Protein 7S16 (pdb70)

Nearest PDB structures (foldseek):
  7s16-assembly1_A  TM=1.003E+00  e=3.883E-63  Schizosaccharomyces pombe
  4j87-assembly1_A  TM=9.812E-01  e=6.693E-58  Schizosaccharomyces pombe
  7s22-assembly3_C  TM=1.001E+00  e=1.706E-56  Schizosaccharomyces pombe
  7s23-assembly2_B  TM=9.937E-01  e=1.469E-56  Schizosaccharomyces pombe
  8eny-assembly2_B  TM=9.949E-01  e=3.428E-56  Schizosaccharomyces pombe

GO terms:
  GO:0030674 protein-macromolecule adaptor activity (F, EXP)
  GO:0005737 cytoplasm (C, HDA)
  GO:0005794 Golgi apparatus (C, HDA)
  GO:0005515 protein binding (F, IPI)

Structure (mmCIF, N/CA/C/O backbone):
data_7S16
#
_entry.id   7S16
#
_cell.length_a   35.868
_cell.length_b   56.712
_cell.length_c   70.548
_cell.angle_alpha   90.00
_cell.angle_beta   99.37
_cell.angle_gamma   90.00
#
_symmetry.space_group_name_H-M   'P 1 21 1'
#
loop_
_entity.id
_entity.type
_entity.pdbx_description
1 polymer 'Coatomer subunit alpha'
2 non-polymer 'SODIUM ION'
3 water water
#
loop_
_atom_site.group_PDB
_atom_site.id
_atom_site.type_symbol
_atom_site.label_atom_id
_atom_site.label_alt_id
_atom_site.label_comp_id
_atom_site.label_asym_id
_atom_site.label_entity_id
_atom_site.label_seq_id
_atom_site.pdbx_PDB_ins_code
_atom_site.Cartn_x
_atom_site.Cartn_y
_atom_site.Cartn_z
_atom_site.occupancy
_atom_site.B_iso_or_equiv
_atom_site.auth_seq_id
_atom_site.auth_comp_id
_atom_site.auth_asym_id
_atom_site.auth_atom_id
_atom_site.pdbx_PDB_model_num
ATOM 4 N N . MET A 1 2 ? -3.458 -12.148 30.177 1.00 13.42 1 MET A N 1
ATOM 5 C CA . MET A 1 2 ? -3.915 -11.890 28.828 1.00 13.97 1 MET A CA 1
ATOM 6 C C . MET A 1 2 ? -3.242 -12.899 27.916 1.00 14.02 1 MET A C 1
ATOM 7 O O . MET A 1 2 ? -2.230 -13.550 28.287 1.00 14.62 1 MET A O 1
ATOM 12 N N . GLU A 1 3 ? -3.802 -13.040 26.724 1.00 14.64 2 GLU A N 1
ATOM 13 C CA . GLU A 1 3 ? -3.262 -13.935 25.720 1.00 15.75 2 GLU A CA 1
ATOM 14 C C . GLU A 1 3 ? -3.009 -13.163 24.446 1.00 15.59 2 GLU A C 1
ATOM 15 O O . GLU A 1 3 ? -3.702 -12.189 24.131 1.00 16.67 2 GLU A O 1
ATOM 21 N N . MET A 1 4 ? -1.993 -13.609 23.724 1.00 17.08 3 MET A N 1
ATOM 22 C CA . MET A 1 4 ? -1.628 -13.044 22.438 1.00 17.81 3 MET A CA 1
ATOM 23 C C . MET A 1 4 ? -2.242 -13.900 21.339 1.00 19.51 3 MET A C 1
ATOM 24 O O . MET A 1 4 ? -2.037 -15.117 21.306 1.00 20.75 3 MET A O 1
ATOM 29 N N . LEU A 1 5 ? -2.995 -13.263 20.450 1.00 18.30 4 LEU A N 1
ATOM 30 C CA . LEU A 1 5 ? -3.526 -13.903 19.251 1.00 20.51 4 LEU A CA 1
ATOM 31 C C . LEU A 1 5 ? -2.682 -13.398 18.085 1.00 19.89 4 LEU A C 1
ATOM 32 O O . LEU A 1 5 ? -2.845 -12.262 17.630 1.00 20.26 4 LEU A O 1
ATOM 35 N N . THR A 1 6 ? -1.758 -14.239 17.621 1.00 20.60 5 THR A N 1
ATOM 36 C CA . THR A 1 6 ? -0.809 -13.842 16.587 1.00 20.97 5 THR A CA 1
ATOM 37 C C . THR A 1 6 ? -1.466 -13.912 15.217 1.00 20.54 5 THR A C 1
ATOM 38 O O . THR A 1 6 ? -1.944 -14.973 14.799 1.00 23.37 5 THR A O 1
ATOM 42 N N . LYS A 1 7 ? -1.489 -12.779 14.519 1.00 18.09 6 LYS A N 1
ATOM 43 C CA . LYS A 1 7 ? -2.123 -12.706 13.214 1.00 18.85 6 LYS A CA 1
ATOM 44 C C . LYS A 1 7 ? -1.133 -12.889 12.081 1.00 18.28 6 LYS A C 1
ATOM 45 O O . LYS A 1 7 ? -1.509 -13.384 11.014 1.00 20.38 6 LYS A O 1
ATOM 51 N N . PHE A 1 8 ? 0.121 -12.500 12.291 1.00 16.97 7 PHE A N 1
ATOM 52 C CA . PHE A 1 8 ? 1.116 -12.529 11.233 1.00 16.65 7 PHE A CA 1
ATOM 53 C C . PHE A 1 8 ? 2.498 -12.483 11.862 1.00 16.17 7 PHE A C 1
ATOM 54 O O . PHE A 1 8 ? 2.707 -11.776 12.852 1.00 16.26 7 PHE A O 1
ATOM 62 N N . GLU A 1 9 ? 3.435 -13.232 11.282 1.00 17.84 8 GLU A N 1
ATOM 63 C CA . GLU A 1 9 ? 4.841 -13.128 11.639 1.00 19.08 8 GLU A CA 1
ATOM 64 C C . GLU A 1 9 ? 5.677 -13.134 10.373 1.00 18.33 8 GLU A C 1
ATOM 65 O O . GLU A 1 9 ? 5.394 -13.887 9.437 1.00 18.85 8 GLU A O 1
ATOM 71 N N . SER A 1 10 ? 6.694 -12.279 10.349 1.00 19.26 9 SER A N 1
ATOM 72 C CA A SER A 1 10 ? 7.708 -12.280 9.307 0.60 19.83 9 SER A CA 1
ATOM 73 C CA B SER A 1 10 ? 7.709 -12.276 9.307 0.40 20.58 9 SER A CA 1
ATOM 74 C C . SER A 1 10 ? 9.016 -12.724 9.943 1.00 21.32 9 SER A C 1
ATOM 75 O O . SER A 1 10 ? 9.468 -12.120 10.921 1.00 23.81 9 SER A O 1
ATOM 80 N N . ARG A 1 11 ? 9.606 -13.785 9.406 1.00 21.46 10 ARG A N 1
ATOM 81 C CA . ARG A 1 11 ? 10.889 -14.269 9.889 1.00 21.82 10 ARG A CA 1
ATOM 82 C C . ARG A 1 11 ? 11.986 -13.650 9.037 1.00 20.64 10 ARG A C 1
ATOM 83 O O . ARG A 1 11 ? 11.936 -13.718 7.804 1.00 22.20 10 ARG A O 1
ATOM 87 N N . SER A 1 12 ? 12.963 -13.036 9.695 1.00 20.35 11 SER A N 1
ATOM 88 C CA . SER A 1 12 ? 14.001 -12.280 9.008 1.00 20.59 11 SER A CA 1
ATOM 89 C C . SER A 1 12 ? 15.170 -12.080 9.962 1.00 20.26 11 SER A C 1
ATOM 90 O O . SER A 1 12 ? 15.126 -12.485 11.129 1.00 20.96 11 SER A O 1
ATOM 93 N N . SER A 1 13 ? 16.224 -11.452 9.447 1.00 21.58 12 SER A N 1
ATOM 94 C CA . SER A 1 13 ? 17.254 -10.882 10.300 1.00 20.59 12 SER A CA 1
ATOM 95 C C . SER A 1 13 ? 16.655 -9.728 11.113 1.00 20.26 12 SER A C 1
ATOM 96 O O . SER A 1 13 ? 15.493 -9.350 10.941 1.00 20.78 12 SER A O 1
ATOM 99 N N . ARG A 1 14 ? 17.474 -9.139 11.985 1.00 20.03 13 ARG A N 1
ATOM 100 C CA . ARG A 1 14 ? 16.974 -8.229 13.016 1.00 20.06 13 ARG A CA 1
ATOM 101 C C . ARG A 1 14 ? 16.153 -7.079 12.434 1.00 19.53 13 ARG A C 1
ATOM 102 O O . ARG A 1 14 ? 16.580 -6.413 11.486 1.00 20.94 13 ARG A O 1
ATOM 110 N N . ALA A 1 15 ? 14.982 -6.836 13.032 1.00 18.55 14 ALA A N 1
ATOM 111 C CA . ALA A 1 15 ? 14.110 -5.717 12.691 1.00 18.46 14 ALA A CA 1
ATOM 112 C C . ALA A 1 15 ? 14.198 -4.644 13.772 1.00 18.66 14 ALA A C 1
ATOM 113 O O . ALA A 1 15 ? 14.299 -4.956 14.965 1.00 19.79 14 ALA A O 1
ATOM 115 N N . LYS A 1 16 ? 14.156 -3.379 13.350 1.00 18.93 15 LYS A N 1
ATOM 116 C CA . LYS A 1 16 ? 14.308 -2.248 14.259 1.00 18.80 15 LYS A CA 1
ATOM 117 C C . LYS A 1 16 ? 13.050 -1.408 14.429 1.00 19.22 15 LYS A C 1
ATOM 118 O O . LYS A 1 16 ? 12.880 -0.780 15.477 1.00 21.03 15 LYS A O 1
ATOM 124 N N . GLY A 1 17 ? 12.170 -1.373 13.433 1.00 18.04 16 GLY A N 1
ATOM 125 C CA . GLY A 1 17 ? 10.963 -0.572 13.530 1.00 18.39 16 GLY A CA 1
ATOM 126 C C . GLY A 1 17 ? 9.829 -1.187 12.738 1.00 17.45 16 GLY A C 1
ATOM 127 O O . GLY A 1 17 ? 10.039 -2.018 11.845 1.00 17.36 16 GLY A O 1
ATOM 128 N N . VAL A 1 18 ? 8.608 -0.788 13.098 1.00 16.89 17 VAL A N 1
ATOM 129 C CA . VAL A 1 18 ? 7.384 -1.212 12.420 1.00 17.68 17 VAL A CA 1
ATOM 130 C C . VAL A 1 18 ? 6.416 -0.038 12.402 1.00 17.85 17 VAL A C 1
ATOM 131 O O . VAL A 1 18 ? 6.357 0.755 13.347 1.00 19.77 17 VAL A O 1
ATOM 135 N N . ALA A 1 19 ? 5.627 0.058 11.334 1.00 16.72 18 ALA A N 1
ATOM 136 C CA . ALA A 1 19 ? 4.620 1.108 11.253 1.00 17.25 18 ALA A CA 1
ATOM 137 C C . ALA A 1 19 ? 3.351 0.553 10.632 1.00 15.85 18 ALA A C 1
ATOM 138 O O . ALA A 1 19 ? 3.402 -0.052 9.555 1.00 17.08 18 ALA A O 1
ATOM 140 N N . PHE A 1 20 ? 2.219 0.772 11.306 1.00 14.88 19 PHE A N 1
ATOM 141 C CA . PHE A 1 20 ? 0.917 0.398 10.771 1.00 15.67 19 PHE A CA 1
ATOM 142 C C . PHE A 1 20 ? 0.434 1.459 9.792 1.00 15.91 19 PHE A C 1
ATOM 143 O O . PHE A 1 20 ? 0.567 2.660 10.045 1.00 17.40 19 PHE A O 1
ATOM 151 N N . HIS A 1 21 ? -0.143 1.015 8.685 1.00 16.43 20 HIS A N 1
ATOM 152 C CA . HIS A 1 21 ? -0.927 1.926 7.868 1.00 18.31 20 HIS A CA 1
ATOM 153 C C . HIS A 1 21 ? -2.275 2.168 8.549 1.00 19.50 20 HIS A C 1
ATOM 154 O O . HIS A 1 21 ? -2.825 1.261 9.179 1.00 19.68 20 HIS A O 1
ATOM 161 N N . PRO A 1 22 ? -2.834 3.378 8.457 1.00 22.62 21 PRO A N 1
ATOM 162 C CA . PRO A 1 22 ? -4.074 3.645 9.203 1.00 24.60 21 PRO A CA 1
ATOM 163 C C . PRO A 1 22 ? -5.300 2.914 8.673 1.00 26.07 21 PRO A C 1
ATOM 164 O O . PRO A 1 22 ? -6.228 2.656 9.453 1.00 27.94 21 PRO A O 1
ATOM 168 N N . THR A 1 23 ? -5.351 2.580 7.380 1.00 25.79 22 THR A N 1
ATOM 169 C CA . THR A 1 23 ? -6.579 2.028 6.813 1.00 26.87 22 THR A CA 1
ATOM 170 C C . THR A 1 23 ? -6.378 0.725 6.041 1.00 26.43 22 THR A C 1
ATOM 171 O O . THR A 1 23 ? -7.269 -0.130 6.034 1.00 28.53 22 THR A O 1
ATOM 175 N N . GLN A 1 24 ? -5.227 0.559 5.379 1.00 23.59 23 GLN A N 1
ATOM 176 C CA . GLN A 1 24 ? -4.928 -0.697 4.707 1.00 23.28 23 GLN A CA 1
ATOM 177 C C . GLN A 1 24 ? -4.331 -1.680 5.712 1.00 20.79 23 GLN A C 1
ATOM 178 O O . GLN A 1 24 ? -3.711 -1.266 6.692 1.00 19.74 23 GLN A O 1
ATOM 184 N N . PRO A 1 25 ? -4.492 -2.994 5.490 1.00 19.68 24 PRO A N 1
ATOM 185 C CA . PRO A 1 25 ? -3.915 -3.977 6.426 1.00 19.06 24 PRO A CA 1
ATOM 186 C C . PRO A 1 25 ? -2.425 -4.194 6.180 1.00 17.38 24 PRO A C 1
ATOM 187 O O . PRO A 1 25 ? -1.968 -5.306 5.878 1.00 17.73 24 PRO A O 1
ATOM 191 N N . TRP A 1 26 ? -1.648 -3.116 6.315 1.00 17.52 25 TRP A N 1
ATOM 192 C CA . TRP A 1 26 ? -0.235 -3.118 5.971 1.00 16.43 25 TRP A CA 1
ATOM 193 C C . TRP A 1 26 ? 0.626 -2.717 7.159 1.00 15.86 25 TRP A C 1
ATOM 194 O O . TRP A 1 26 ? 0.238 -1.878 7.981 1.00 15.31 25 TRP A O 1
ATOM 205 N N . ILE A 1 27 ? 1.826 -3.287 7.203 1.00 15.77 26 ILE A N 1
ATOM 206 C CA . ILE A 1 27 ? 2.911 -2.756 8.020 1.00 15.85 26 ILE A CA 1
ATOM 207 C C . ILE A 1 27 ? 4.131 -2.522 7.146 1.00 16.01 26 ILE A C 1
ATOM 208 O O . ILE A 1 27 ? 4.409 -3.298 6.223 1.00 16.89 26 ILE A O 1
ATOM 213 N N . LEU A 1 28 ? 4.852 -1.445 7.442 1.00 15.16 27 LEU A N 1
ATOM 214 C CA . LEU A 1 28 ? 6.232 -1.285 7.019 1.00 15.52 27 LEU A CA 1
ATOM 215 C C . LEU A 1 28 ? 7.131 -1.828 8.119 1.00 15.20 27 LEU A C 1
ATOM 216 O O . LEU A 1 28 ? 6.836 -1.679 9.306 1.00 16.66 27 LEU A O 1
ATOM 221 N N . THR A 1 29 ? 8.234 -2.450 7.728 1.00 16.49 28 THR A N 1
ATOM 222 C CA . THR A 1 29 ? 9.263 -2.836 8.677 1.00 16.81 28 THR A CA 1
ATOM 223 C C . THR A 1 29 ? 10.581 -2.226 8.237 1.00 18.00 28 THR A C 1
ATOM 224 O O . THR A 1 29 ? 10.849 -2.083 7.039 1.00 21.64 28 THR A O 1
ATOM 228 N N . SER A 1 30 ? 11.404 -1.863 9.210 1.00 17.51 29 SER A N 1
ATOM 229 C CA . SER A 1 30 ? 12.737 -1.351 8.939 1.00 18.60 29 SER A CA 1
ATOM 230 C C . SER A 1 30 ? 13.738 -2.335 9.520 1.00 18.24 29 SER A C 1
ATOM 231 O O . SER A 1 30 ? 13.638 -2.710 10.695 1.00 19.02 29 SER A O 1
ATOM 234 N N . LEU A 1 31 ? 14.694 -2.753 8.700 1.00 17.43 30 LEU A N 1
ATOM 235 C CA . LEU A 1 31 ? 15.612 -3.822 9.063 1.00 17.22 30 LEU A CA 1
ATOM 236 C C . LEU A 1 31 ? 17.024 -3.304 9.312 1.00 17.80 30 LEU A C 1
ATOM 237 O O . LEU A 1 31 ? 17.466 -2.306 8.729 1.00 18.54 30 LEU A O 1
ATOM 242 N N . HIS A 1 32 ? 17.735 -4.024 10.185 1.00 18.89 31 HIS A N 1
ATOM 243 C CA . HIS A 1 32 ? 19.137 -3.731 10.442 1.00 20.92 31 HIS A CA 1
ATOM 244 C C . HIS A 1 32 ? 19.970 -3.815 9.167 1.00 20.97 31 HIS A C 1
ATOM 245 O O . HIS A 1 32 ? 20.976 -3.107 9.036 1.00 21.97 31 HIS A O 1
ATOM 252 N N . ASN A 1 33 ? 19.560 -4.648 8.207 1.00 20.73 32 ASN A N 1
ATOM 253 C CA . ASN A 1 33 ? 20.300 -4.788 6.955 1.00 22.26 32 ASN A CA 1
ATOM 254 C C . ASN A 1 33 ? 20.059 -3.643 5.975 1.00 22.67 32 ASN A C 1
ATOM 255 O O . ASN A 1 33 ? 20.621 -3.666 4.875 1.00 24.93 32 ASN A O 1
ATOM 260 N N . GLY A 1 34 ? 19.238 -2.657 6.331 1.00 21.71 33 GLY A N 1
ATOM 261 C CA . GLY A 1 34 ? 19.027 -1.492 5.500 1.00 22.65 33 GLY A CA 1
ATOM 262 C C . GLY A 1 34 ? 17.783 -1.534 4.641 1.00 22.92 33 GLY A C 1
ATOM 263 O O . GLY A 1 34 ? 17.434 -0.512 4.031 1.00 25.42 33 GLY A O 1
ATOM 264 N N . ARG A 1 35 ? 17.105 -2.670 4.571 1.00 21.04 34 ARG A N 1
ATOM 265 C CA . ARG A 1 35 ? 15.916 -2.795 3.746 1.00 20.32 34 ARG A CA 1
ATOM 266 C C . ARG A 1 35 ? 14.669 -2.392 4.520 1.00 19.06 34 ARG A C 1
ATOM 267 O O . ARG A 1 35 ? 14.609 -2.487 5.751 1.00 19.49 34 ARG A O 1
ATOM 269 N N . ILE A 1 36 ? 13.661 -1.950 3.777 1.00 17.91 35 ILE A N 1
ATOM 270 C CA . ILE A 1 36 ? 12.333 -1.669 4.311 1.00 17.86 35 ILE A CA 1
ATOM 271 C C . ILE A 1 36 ? 11.369 -2.609 3.606 1.00 18.01 35 ILE A C 1
ATOM 272 O O . ILE A 1 36 ? 11.321 -2.637 2.369 1.00 19.77 35 ILE A O 1
ATOM 277 N N . GLN A 1 37 ? 10.615 -3.383 4.382 1.00 17.90 36 GLN A N 1
ATOM 278 C CA . GLN A 1 37 ? 9.621 -4.300 3.838 1.00 17.73 36 GLN A CA 1
ATOM 279 C C . GLN A 1 37 ? 8.223 -3.715 3.993 1.00 17.92 36 GLN A C 1
ATOM 280 O O . GLN A 1 37 ? 7.925 -3.025 4.969 1.00 17.79 36 GLN A O 1
ATOM 286 N N . LEU A 1 38 ? 7.361 -4.002 3.023 1.00 17.73 37 LEU A N 1
ATOM 287 C CA . LEU A 1 38 ? 5.948 -3.652 3.105 1.00 18.59 37 LEU A CA 1
ATOM 288 C C . LEU A 1 38 ? 5.136 -4.937 3.024 1.00 18.45 37 LEU A C 1
ATOM 289 O O . LEU A 1 38 ? 5.181 -5.634 2.005 1.00 18.92 37 LEU A O 1
ATOM 294 N N . TRP A 1 39 ? 4.408 -5.253 4.097 1.00 17.92 38 TRP A N 1
ATOM 295 C CA . TRP A 1 39 ? 3.661 -6.499 4.214 1.00 16.74 38 TRP A CA 1
ATOM 296 C C . TRP A 1 39 ? 2.170 -6.218 4.317 1.00 17.34 38 TRP A C 1
ATOM 297 O O . TRP A 1 39 ? 1.752 -5.300 5.026 1.00 17.99 38 TRP A O 1
ATOM 308 N N . ASP A 1 40 ? 1.370 -7.028 3.629 1.00 16.47 39 ASP A N 1
ATOM 309 C CA . ASP A 1 40 ? -0.047 -7.173 3.948 1.00 16.86 39 ASP A CA 1
ATOM 310 C C . ASP A 1 40 ? -0.134 -8.234 5.044 1.00 17.17 39 ASP A C 1
ATOM 311 O O . ASP A 1 40 ? 0.114 -9.419 4.792 1.00 18.21 39 ASP A O 1
ATOM 316 N N . TYR A 1 41 ? -0.438 -7.810 6.275 1.00 17.49 40 TYR A N 1
ATOM 317 C CA . TYR A 1 41 ? -0.473 -8.761 7.382 1.00 18.18 40 TYR A CA 1
ATOM 318 C C . TYR A 1 41 ? -1.777 -9.547 7.458 1.00 18.93 40 TYR A C 1
ATOM 319 O O . TYR A 1 41 ? -1.847 -10.529 8.207 1.00 20.21 40 TYR A O 1
ATOM 328 N N . ARG A 1 42 ? -2.807 -9.154 6.707 1.00 17.89 41 ARG A N 1
ATOM 329 C CA . ARG A 1 42 ? -4.019 -9.960 6.680 1.00 19.12 41 ARG A CA 1
ATOM 330 C C . ARG A 1 42 ? -3.815 -11.218 5.844 1.00 19.73 41 ARG A C 1
ATOM 331 O O . ARG A 1 42 ? -4.257 -12.308 6.227 1.00 21.25 41 ARG A O 1
ATOM 339 N N . MET A 1 43 ? -3.125 -11.095 4.712 1.00 19.84 42 MET A N 1
ATOM 340 C CA . MET A 1 43 ? -2.869 -12.234 3.843 1.00 20.46 42 MET A CA 1
ATOM 341 C C . MET A 1 43 ? -1.456 -12.787 3.966 1.00 21.23 42 MET A C 1
ATOM 342 O O . MET A 1 43 ? -1.188 -13.869 3.429 1.00 23.00 42 MET A O 1
ATOM 347 N N . GLY A 1 44 ? -0.553 -12.079 4.640 1.00 20.77 43 GLY A N 1
ATOM 348 C CA . GLY A 1 44 ? 0.816 -12.552 4.776 1.00 21.69 43 GLY A CA 1
ATOM 349 C C . GLY A 1 44 ? 1.640 -12.398 3.515 1.00 22.75 43 GLY A C 1
ATOM 350 O O . GLY A 1 44 ? 2.493 -13.249 3.232 1.00 25.39 43 GLY A O 1
ATOM 351 N N . THR A 1 45 ? 1.413 -11.331 2.752 1.00 20.73 44 THR A N 1
ATOM 352 C CA . THR A 1 45 ? 2.015 -11.148 1.438 1.00 20.13 44 THR A CA 1
ATOM 353 C C . THR A 1 45 ? 3.032 -10.018 1.487 1.00 19.18 44 THR A C 1
ATOM 354 O O . THR A 1 45 ? 2.726 -8.927 1.979 1.00 19.25 44 THR A O 1
ATOM 358 N N . LEU A 1 46 ? 4.227 -10.263 0.954 1.00 19.18 45 LEU A N 1
ATOM 359 C CA . LEU A 1 46 ? 5.218 -9.199 0.803 1.00 19.83 45 LEU A CA 1
ATOM 360 C C . LEU A 1 46 ? 4.839 -8.365 -0.414 1.00 21.23 45 LEU A C 1
ATOM 361 O O . LEU A 1 46 ? 4.917 -8.841 -1.554 1.00 23.57 45 LEU A O 1
ATOM 366 N N . LEU A 1 47 ? 4.409 -7.124 -0.174 1.00 20.31 46 LEU A N 1
ATOM 367 C CA . LEU A 1 47 ? 3.943 -6.266 -1.255 1.00 21.53 46 LEU A CA 1
ATOM 368 C C . LEU A 1 47 ? 5.098 -5.585 -1.974 1.00 22.94 46 LEU A C 1
ATOM 369 O O . LEU A 1 47 ? 5.041 -5.379 -3.192 1.00 24.72 46 LEU A O 1
ATOM 374 N N . ASP A 1 48 ? 6.147 -5.223 -1.243 1.00 23.23 47 ASP A N 1
ATOM 375 C CA . ASP A 1 48 ? 7.224 -4.437 -1.822 1.00 25.97 47 ASP A CA 1
ATOM 376 C C . ASP A 1 48 ? 8.396 -4.445 -0.855 1.00 24.10 47 ASP A C 1
ATOM 377 O O . ASP A 1 48 ? 8.244 -4.741 0.335 1.00 23.52 47 ASP A O 1
ATOM 382 N N . ARG A 1 49 ? 9.566 -4.116 -1.385 1.00 25.35 48 ARG A N 1
ATOM 383 C CA . ARG A 1 49 ? 10.774 -3.940 -0.598 1.00 26.68 48 ARG A CA 1
ATOM 384 C C . ARG A 1 49 ? 11.449 -2.692 -1.136 1.00 28.30 48 ARG A C 1
ATOM 385 O O . ARG A 1 49 ? 11.570 -2.529 -2.353 1.00 30.07 48 ARG A O 1
ATOM 388 N N . PHE A 1 50 ? 11.862 -1.803 -0.243 1.00 27.77 49 PHE A N 1
ATOM 389 C CA . PHE A 1 50 ? 12.438 -0.526 -0.636 1.00 29.09 49 PHE A CA 1
ATOM 390 C C . PHE A 1 50 ? 13.889 -0.493 -0.184 1.00 30.19 49 PHE A C 1
ATOM 391 O O . PHE A 1 50 ? 14.181 -0.722 0.996 1.00 30.40 49 PHE A O 1
ATOM 399 N N . ASP A 1 51 ? 14.791 -0.244 -1.127 1.00 31.72 50 ASP A N 1
ATOM 400 C CA . ASP A 1 51 ? 16.223 -0.149 -0.866 1.00 33.65 50 ASP A CA 1
ATOM 401 C C . ASP A 1 51 ? 16.624 1.298 -1.140 1.00 35.17 50 ASP A C 1
ATOM 402 O O . ASP A 1 51 ? 16.921 1.674 -2.275 1.00 37.15 50 ASP A O 1
ATOM 404 N N . GLY A 1 52 ? 16.617 2.114 -0.093 1.00 34.75 51 GLY A N 1
ATOM 405 C CA . GLY A 1 52 ? 17.006 3.501 -0.239 1.00 34.45 51 GLY A CA 1
ATOM 406 C C . GLY A 1 52 ? 17.985 3.955 0.820 1.00 33.65 51 GLY A C 1
ATOM 407 O O . GLY A 1 52 ? 18.223 5.156 0.977 1.00 33.97 51 GLY A O 1
ATOM 408 N N . HIS A 1 53 ? 18.569 3.005 1.548 1.00 32.51 52 HIS A N 1
ATOM 409 C CA . HIS A 1 53 ? 19.444 3.320 2.665 1.00 32.20 52 HIS A CA 1
ATOM 410 C C . HIS A 1 53 ? 20.711 2.484 2.600 1.00 34.40 52 HIS A C 1
ATOM 411 O O . HIS A 1 53 ? 20.704 1.341 2.133 1.00 35.47 52 HIS A O 1
ATOM 418 N N . ASP A 1 54 ? 21.801 3.075 3.080 1.00 34.71 53 ASP A N 1
ATOM 419 C CA . ASP A 1 54 ? 23.042 2.360 3.341 1.00 36.08 53 ASP A CA 1
ATOM 420 C C . ASP A 1 54 ? 23.131 2.141 4.847 1.00 36.18 53 ASP A C 1
ATOM 421 O O . ASP A 1 54 ? 23.192 3.108 5.613 1.00 36.99 53 ASP A O 1
ATOM 424 N N . GLY A 1 55 ? 23.111 0.880 5.272 1.00 34.18 54 GLY A N 1
ATOM 425 C CA . GLY A 1 55 ? 23.154 0.560 6.680 1.00 31.33 54 GLY A CA 1
ATOM 426 C C . GLY A 1 55 ? 21.777 0.517 7.316 1.00 28.44 54 GLY A C 1
ATOM 427 O O . GLY A 1 55 ? 20.756 0.728 6.655 1.00 27.96 54 GLY A O 1
ATOM 428 N N . PRO A 1 56 ? 21.733 0.253 8.625 1.00 25.86 55 PRO A N 1
ATOM 429 C CA . PRO A 1 56 ? 20.448 0.045 9.312 1.00 24.26 55 PRO A CA 1
ATOM 430 C C . PRO A 1 56 ? 19.444 1.172 9.106 1.00 22.83 55 PRO A C 1
ATOM 431 O O . PRO A 1 56 ? 19.796 2.353 9.053 1.00 22.33 55 PRO A O 1
ATOM 435 N N . VAL A 1 57 ? 18.175 0.790 9.004 1.00 21.64 56 VAL A N 1
ATOM 436 C CA . VAL A 1 57 ? 17.052 1.720 9.030 1.00 20.72 56 VAL A CA 1
ATOM 437 C C . VAL A 1 57 ? 16.308 1.492 10.334 1.00 21.01 56 VAL A C 1
ATOM 438 O O . VAL A 1 57 ? 16.033 0.345 10.701 1.00 22.42 56 VAL A O 1
ATOM 442 N N . ALA A 1 58 ? 15.977 2.580 11.025 1.00 19.07 57 ALA A N 1
ATOM 443 C CA . ALA A 1 58 ? 15.239 2.519 12.279 1.00 20.31 57 ALA A CA 1
ATOM 444 C C . ALA A 1 58 ? 13.929 3.283 12.212 1.00 20.96 57 ALA A C 1
ATOM 445 O O . ALA A 1 58 ? 12.865 2.717 12.495 1.00 23.70 57 ALA A O 1
ATOM 447 N N . GLY A 1 59 ? 13.972 4.555 11.824 1.00 20.14 58 GLY A N 1
ATOM 448 C CA . GLY A 1 59 ? 12.756 5.348 11.737 1.00 18.79 58 GLY A CA 1
ATOM 449 C C . GLY A 1 59 ? 11.924 4.945 10.533 1.00 18.82 58 GLY A C 1
ATOM 450 O O . GLY A 1 59 ? 12.446 4.794 9.421 1.00 19.38 58 GLY A O 1
ATOM 451 N N . ILE A 1 60 ? 10.622 4.752 10.755 1.00 17.88 59 ILE A N 1
ATOM 452 C CA . ILE A 1 60 ? 9.691 4.399 9.693 1.00 16.56 59 ILE A CA 1
ATOM 453 C C . ILE A 1 60 ? 8.282 4.787 10.128 1.00 15.86 59 ILE A C 1
ATOM 454 O O . ILE A 1 60 ? 7.861 4.481 11.251 1.00 16.09 59 ILE A O 1
ATOM 459 N N . ALA A 1 61 ? 7.539 5.465 9.251 1.00 15.49 60 ALA A N 1
ATOM 460 C CA . ALA A 1 61 ? 6.170 5.843 9.587 1.00 14.67 60 ALA A CA 1
ATOM 461 C C . ALA A 1 61 ? 5.407 6.208 8.323 1.00 15.03 60 ALA A C 1
ATOM 462 O O . ALA A 1 61 ? 5.956 6.843 7.417 1.00 15.55 60 ALA A O 1
ATOM 464 N N . PHE A 1 62 ? 4.135 5.826 8.283 1.00 15.06 61 PHE A N 1
ATOM 465 C CA . PHE A 1 62 ? 3.239 6.326 7.248 1.00 15.79 61 PHE A CA 1
ATOM 466 C C . PHE A 1 62 ? 2.720 7.712 7.614 1.00 15.88 61 PHE A C 1
ATOM 467 O O . PHE A 1 62 ? 2.549 8.055 8.788 1.00 16.84 61 PHE A O 1
ATOM 475 N N . HIS A 1 63 ? 2.430 8.501 6.590 1.00 16.41 62 HIS A N 1
ATOM 476 C CA . HIS A 1 63 ? 1.626 9.685 6.812 1.00 16.69 62 HIS A CA 1
ATOM 477 C C . HIS A 1 63 ? 0.195 9.259 7.152 1.00 18.29 62 HIS A C 1
ATOM 478 O O . HIS A 1 63 ? -0.291 8.243 6.650 1.00 19.39 62 HIS A O 1
ATOM 485 N N . PRO A 1 64 ? -0.504 10.008 8.016 1.00 19.21 63 PRO A N 1
ATOM 486 C CA . PRO A 1 64 ? -1.834 9.547 8.461 1.00 20.35 63 PRO A CA 1
ATOM 487 C C . PRO A 1 64 ? -2.914 9.589 7.392 1.00 21.78 63 PRO A C 1
ATOM 488 O O . PRO A 1 64 ? -3.915 8.877 7.535 1.00 22.06 63 PRO A O 1
ATOM 492 N N . THR A 1 65 ? -2.769 10.412 6.351 1.00 20.94 64 THR A N 1
ATOM 493 C CA . THR A 1 65 ? -3.799 10.520 5.317 1.00 22.58 64 THR A CA 1
ATOM 494 C C . THR A 1 65 ? -3.277 10.509 3.885 1.00 23.55 64 THR A C 1
ATOM 495 O O . THR A 1 65 ? -4.042 10.152 2.982 1.00 26.56 64 THR A O 1
ATOM 499 N N . GLN A 1 66 ? -2.040 10.878 3.634 1.00 23.18 65 GLN A N 1
ATOM 500 C CA . GLN A 1 66 ? -1.452 10.971 2.307 1.00 22.75 65 GLN A CA 1
ATOM 501 C C . GLN A 1 66 ? -0.676 9.701 1.985 1.00 21.39 65 GLN A C 1
ATOM 502 O O . GLN A 1 66 ? -0.219 9.007 2.893 1.00 20.43 65 GLN A O 1
ATOM 508 N N . PRO A 1 67 ? -0.501 9.346 0.696 1.00 21.14 66 PRO A N 1
ATOM 509 C CA . PRO A 1 67 ? 0.143 8.078 0.324 1.00 21.26 66 PRO A CA 1
ATOM 510 C C . PRO A 1 67 ? 1.670 8.089 0.432 1.00 20.65 66 PRO A C 1
ATOM 511 O O . PRO A 1 67 ? 2.381 7.724 -0.512 1.00 21.44 66 PRO A O 1
ATOM 515 N N . LEU A 1 68 ? 2.173 8.473 1.603 1.00 19.59 67 LEU A N 1
ATOM 516 C CA . LEU A 1 68 ? 3.595 8.700 1.812 1.00 19.53 67 LEU A CA 1
ATOM 517 C C . LEU A 1 68 ? 4.071 7.930 3.028 1.00 18.00 67 LEU A C 1
ATOM 518 O O . LEU A 1 68 ? 3.292 7.597 3.921 1.00 17.61 67 LEU A O 1
ATOM 523 N N . PHE A 1 69 ? 5.375 7.670 3.063 1.00 17.02 68 PHE A N 1
ATOM 524 C CA . PHE A 1 69 ? 6.033 7.220 4.281 1.00 16.54 68 PHE A CA 1
ATOM 525 C C . PHE A 1 69 ? 7.403 7.877 4.386 1.00 16.42 68 PHE A C 1
ATOM 526 O O . PHE A 1 69 ? 7.949 8.385 3.401 1.00 16.93 68 PHE A O 1
ATOM 534 N N . VAL A 1 70 ? 7.938 7.888 5.606 1.00 15.14 69 VAL A N 1
ATOM 535 C CA . VAL A 1 70 ? 9.224 8.505 5.904 1.00 15.96 69 VAL A CA 1
ATOM 536 C C . VAL A 1 70 ? 10.104 7.468 6.588 1.00 16.08 69 VAL A C 1
ATOM 537 O O . VAL A 1 70 ? 9.618 6.626 7.349 1.00 16.93 69 VAL A O 1
ATOM 541 N N . SER A 1 71 ? 11.408 7.520 6.301 1.00 16.08 70 SER A N 1
ATOM 542 C CA . SER A 1 71 ? 12.362 6.578 6.867 1.00 16.19 70 SER A CA 1
ATOM 543 C C . SER A 1 71 ? 13.673 7.275 7.206 1.00 17.09 70 SER A C 1
ATOM 544 O O . SER A 1 71 ? 14.042 8.279 6.591 1.00 17.61 70 SER A O 1
ATOM 547 N N . GLY A 1 72 ? 14.368 6.731 8.205 1.00 16.96 71 GLY A N 1
ATOM 548 C CA . GLY A 1 72 ? 15.649 7.275 8.616 1.00 17.16 71 GLY A CA 1
ATOM 549 C C . GLY A 1 72 ? 16.470 6.237 9.338 1.00 17.34 71 GLY A C 1
ATOM 550 O O . GLY A 1 72 ? 15.932 5.329 9.980 1.00 18.66 71 GLY A O 1
ATOM 551 N N . GLY A 1 73 ? 17.789 6.378 9.247 1.00 17.98 72 GLY A N 1
ATOM 552 C CA . GLY A 1 73 ? 18.660 5.442 9.925 1.00 19.38 72 GLY A CA 1
ATOM 553 C C . GLY A 1 73 ? 20.119 5.841 9.926 1.00 19.67 72 GLY A C 1
ATOM 554 O O . GLY A 1 73 ? 20.466 7.023 10.075 1.00 19.30 72 GLY A O 1
ATOM 555 N N . ASP A 1 74 ? 20.980 4.837 9.730 1.00 20.73 73 ASP A N 1
ATOM 556 C CA . ASP A 1 74 ? 22.415 5.007 9.909 1.00 22.99 73 ASP A CA 1
ATOM 557 C C . ASP A 1 74 ? 23.028 6.009 8.939 1.00 22.18 73 ASP A C 1
ATOM 558 O O . ASP A 1 74 ? 24.060 6.600 9.266 1.00 24.13 73 ASP A O 1
ATOM 563 N N . ASP A 1 75 ? 22.420 6.242 7.772 1.00 22.65 74 ASP A N 1
ATOM 564 C CA . ASP A 1 75 ? 23.033 7.121 6.777 1.00 23.77 74 ASP A CA 1
ATOM 565 C C . ASP A 1 75 ? 22.618 8.590 6.898 1.00 24.30 74 ASP A C 1
ATOM 566 O O . ASP A 1 75 ? 22.948 9.383 6.010 1.00 24.71 74 ASP A O 1
ATOM 571 N N . TYR A 1 76 ? 21.909 8.959 7.969 1.00 24.51 75 TYR A N 1
ATOM 572 C CA . TYR A 1 76 ? 21.673 10.350 8.371 1.00 24.89 75 TYR A CA 1
ATOM 573 C C . TYR A 1 76 ? 20.538 11.027 7.610 1.00 23.82 75 TYR A C 1
ATOM 574 O O . TYR A 1 76 ? 20.053 12.074 8.046 1.00 24.08 75 TYR A O 1
ATOM 583 N N . LYS A 1 77 ? 20.121 10.470 6.474 1.00 23.42 76 LYS A N 1
ATOM 584 C CA . LYS A 1 77 ? 19.120 11.118 5.636 1.00 24.31 76 LYS A CA 1
ATOM 585 C C . LYS A 1 77 ? 17.713 10.787 6.114 1.00 21.97 76 LYS A C 1
ATOM 586 O O . LYS A 1 77 ? 17.439 9.684 6.597 1.00 23.38 76 LYS A O 1
ATOM 592 N N . VAL A 1 78 ? 16.811 11.752 5.963 1.00 19.72 77 VAL A N 1
ATOM 593 C CA . VAL A 1 78 ? 15.387 11.546 6.216 1.00 18.56 77 VAL A CA 1
ATOM 594 C C . VAL A 1 78 ? 14.706 11.448 4.856 1.00 18.53 77 VAL A C 1
ATOM 595 O O . VAL A 1 78 ? 14.585 12.447 4.138 1.00 19.73 77 VAL A O 1
ATOM 599 N N . ASN A 1 79 ? 14.279 10.240 4.487 1.00 17.88 78 ASN A N 1
ATOM 600 C CA . ASN A 1 79 ? 13.775 9.958 3.149 1.00 18.72 78 ASN A CA 1
ATOM 601 C C . ASN A 1 79 ? 12.254 10.008 3.138 1.00 17.82 78 ASN A C 1
ATOM 602 O O . ASN A 1 79 ? 11.603 9.459 4.029 1.00 18.20 78 ASN A O 1
ATOM 607 N N . VAL A 1 80 ? 11.689 10.633 2.106 1.00 18.12 79 VAL A N 1
ATOM 608 C CA . VAL A 1 80 ? 10.244 10.688 1.913 1.00 18.53 79 VAL A CA 1
ATOM 609 C C . VAL A 1 80 ? 9.892 9.911 0.654 1.00 18.93 79 VAL A C 1
ATOM 610 O O . VAL A 1 80 ? 10.436 10.181 -0.427 1.00 19.23 79 VAL A O 1
ATOM 614 N N . TRP A 1 81 ? 8.983 8.950 0.800 1.00 18.58 80 TRP A N 1
ATOM 615 C CA . TRP A 1 81 ? 8.600 8.029 -0.255 1.00 19.68 80 TRP A CA 1
ATOM 616 C C . TRP A 1 81 ? 7.108 8.156 -0.539 1.00 20.39 80 TRP A C 1
ATOM 617 O O . TRP A 1 81 ? 6.323 8.515 0.343 1.00 20.39 80 TRP A O 1
ATOM 628 N N . ASN A 1 82 ? 6.715 7.850 -1.775 1.00 21.64 81 ASN A N 1
ATOM 629 C CA . ASN A 1 82 ? 5.312 7.666 -2.134 1.00 23.03 81 ASN A CA 1
ATOM 630 C C . ASN A 1 82 ? 5.098 6.180 -2.394 1.00 24.20 81 ASN A C 1
ATOM 631 O O . ASN A 1 82 ? 5.756 5.605 -3.264 1.00 24.75 81 ASN A O 1
ATOM 636 N N . TYR A 1 83 ? 4.184 5.557 -1.644 1.00 24.85 82 TYR A N 1
ATOM 637 C CA . TYR A 1 83 ? 4.016 4.113 -1.783 1.00 26.37 82 TYR A CA 1
ATOM 638 C C . TYR A 1 83 ? 3.168 3.718 -2.987 1.00 28.25 82 TYR A C 1
ATOM 639 O O . TYR A 1 83 ? 3.205 2.551 -3.395 1.00 30.07 82 TYR A O 1
ATOM 648 N N . LYS A 1 84 ? 2.411 4.654 -3.561 1.00 28.99 83 LYS A N 1
ATOM 649 C CA . LYS A 1 84 ? 1.634 4.345 -4.757 1.00 30.55 83 LYS A CA 1
ATOM 650 C C . LYS A 1 84 ? 2.516 4.329 -6.001 1.00 30.78 83 LYS A C 1
ATOM 651 O O . LYS A 1 84 ? 2.433 3.406 -6.818 1.00 31.76 83 LYS A O 1
ATOM 657 N N . SER A 1 85 ? 3.369 5.343 -6.161 1.00 30.36 84 SER A N 1
ATOM 658 C CA . SER A 1 85 ? 4.326 5.359 -7.260 1.00 30.77 84 SER A CA 1
ATOM 659 C C . SER A 1 85 ? 5.589 4.564 -6.955 1.00 32.20 84 SER A C 1
ATOM 660 O O . SER A 1 85 ? 6.387 4.325 -7.872 1.00 32.11 84 SER A O 1
ATOM 663 N N . ARG A 1 86 ? 5.779 4.150 -5.697 1.00 33.10 85 ARG A N 1
ATOM 664 C CA . ARG A 1 86 ? 6.962 3.405 -5.265 1.00 34.44 85 ARG A CA 1
ATOM 665 C C . ARG A 1 86 ? 8.248 4.186 -5.531 1.00 34.93 85 ARG A C 1
ATOM 666 O O . ARG A 1 86 ? 9.268 3.624 -5.933 1.00 36.45 85 ARG A O 1
ATOM 669 N N . LYS A 1 87 ? 8.196 5.495 -5.302 1.00 33.61 86 LYS A N 1
ATOM 670 C CA . LYS A 1 87 ? 9.312 6.393 -5.561 1.00 33.66 86 LYS A CA 1
ATOM 671 C C . LYS A 1 87 ? 9.873 6.919 -4.245 1.00 30.16 86 LYS A C 1
ATOM 672 O O . LYS A 1 87 ? 9.120 7.238 -3.317 1.00 28.61 86 LYS A O 1
ATOM 678 N N . LEU A 1 88 ? 11.200 7.001 -4.168 1.00 28.15 87 LEU A N 1
ATOM 679 C CA . LEU A 1 88 ? 11.865 7.830 -3.170 1.00 26.80 87 LEU A CA 1
ATOM 680 C C . LEU A 1 88 ? 11.861 9.252 -3.714 1.00 25.21 87 LEU A C 1
ATOM 681 O O . LEU A 1 88 ? 12.600 9.564 -4.652 1.00 26.06 87 LEU A O 1
ATOM 686 N N . LEU A 1 89 ? 11.011 10.111 -3.148 1.00 22.94 88 LEU A N 1
ATOM 687 C CA . LEU A 1 89 ? 10.769 11.419 -3.748 1.00 22.44 88 LEU A CA 1
ATOM 688 C C . LEU A 1 89 ? 11.924 12.378 -3.497 1.00 21.98 88 LEU A C 1
ATOM 689 O O . LEU A 1 89 ? 12.358 13.092 -4.409 1.00 23.30 88 LEU A O 1
ATOM 694 N N . PHE A 1 90 ? 12.413 12.426 -2.264 1.00 20.23 89 PHE A N 1
ATOM 695 C CA . PHE A 1 90 ? 13.515 13.310 -1.920 1.00 20.26 89 PHE A CA 1
ATOM 696 C C . PHE A 1 90 ? 14.084 12.866 -0.586 1.00 19.74 89 PHE A C 1
ATOM 697 O O . PHE A 1 90 ? 13.469 12.090 0.154 1.00 19.83 89 PHE A O 1
ATOM 705 N N . SER A 1 91 ? 15.268 13.385 -0.284 1.00 20.84 90 SER A N 1
ATOM 706 C CA . SER A 1 91 ? 15.936 13.150 0.983 1.00 21.75 90 SER A CA 1
ATOM 707 C C . SER A 1 91 ? 16.181 14.486 1.662 1.00 22.25 90 SER A C 1
ATOM 708 O O . SER A 1 91 ? 16.537 15.475 1.009 1.00 24.16 90 SER A O 1
ATOM 711 N N . LEU A 1 92 ? 15.954 14.515 2.967 1.00 21.40 91 LEU A N 1
ATOM 712 C CA . LEU A 1 92 ? 16.178 15.704 3.774 1.00 21.75 91 LEU A CA 1
ATOM 713 C C . LEU A 1 92 ? 17.489 15.516 4.522 1.00 22.43 91 LEU A C 1
ATOM 714 O O . LEU A 1 92 ? 17.649 14.547 5.273 1.00 22.31 91 LEU A O 1
ATOM 719 N N . CYS A 1 93 ? 18.429 16.424 4.298 1.00 23.58 92 CYS A N 1
ATOM 720 C CA . CYS A 1 93 ? 19.746 16.320 4.898 1.00 24.53 92 CYS A CA 1
ATOM 721 C C . CYS A 1 93 ? 19.970 17.434 5.909 1.00 22.81 92 CYS A C 1
ATOM 722 O O . CYS A 1 93 ? 19.476 18.555 5.754 1.00 23.11 92 CYS A O 1
ATOM 725 N N . GLY A 1 94 ? 20.726 17.104 6.947 1.00 21.85 93 GLY A N 1
ATOM 726 C CA . GLY A 1 94 ? 21.020 18.050 7.999 1.00 21.73 93 GLY A CA 1
ATOM 727 C C . GLY A 1 94 ? 21.514 17.337 9.237 1.00 20.65 93 GLY A C 1
ATOM 728 O O . GLY A 1 94 ? 22.406 17.835 9.931 1.00 21.41 93 GLY A O 1
ATOM 729 N N . HIS A 1 95 ? 20.944 16.170 9.536 1.00 18.57 94 HIS A N 1
ATOM 730 C CA . HIS A 1 95 ? 21.461 15.390 10.651 1.00 18.30 94 HIS A CA 1
ATOM 731 C C . HIS A 1 95 ? 22.884 14.928 10.357 1.00 19.72 94 HIS A C 1
ATOM 732 O O . HIS A 1 95 ? 23.259 14.667 9.208 1.00 21.06 94 HIS A O 1
ATOM 739 N N . MET A 1 96 ? 23.685 14.848 11.415 1.00 20.28 95 MET A N 1
ATOM 740 C CA A MET A 1 96 ? 25.090 14.480 11.298 0.48 21.00 95 MET A CA 1
ATOM 741 C CA B MET A 1 96 ? 25.094 14.489 11.319 0.52 21.20 95 MET A CA 1
ATOM 742 C C . MET A 1 96 ? 25.387 13.099 11.868 1.00 20.65 95 MET A C 1
ATOM 743 O O . MET A 1 96 ? 26.557 12.716 11.960 1.00 21.67 95 MET A O 1
ATOM 752 N N . ASP A 1 97 ? 24.358 12.341 12.239 1.00 19.17 96 ASP A N 1
ATOM 753 C CA . ASP A 1 97 ? 24.533 11.008 12.806 1.00 18.54 96 ASP A CA 1
ATOM 754 C C . ASP A 1 97 ? 23.220 10.249 12.614 1.00 17.67 96 ASP A C 1
ATOM 755 O O . ASP A 1 97 ? 22.224 10.806 12.140 1.00 18.64 96 ASP A O 1
ATOM 760 N N . TYR A 1 98 ? 23.241 8.967 12.985 1.00 17.43 97 TYR A N 1
ATOM 761 C CA . TYR A 1 98 ? 22.125 8.022 12.905 1.00 17.11 97 TYR A CA 1
ATOM 762 C C . TYR A 1 98 ? 20.789 8.664 13.277 1.00 15.61 97 TYR A C 1
ATOM 763 O O . TYR A 1 98 ? 20.663 9.307 14.322 1.00 16.60 97 TYR A O 1
ATOM 772 N N . VAL A 1 99 ? 19.779 8.460 12.433 1.00 15.04 98 VAL A N 1
ATOM 773 C CA . VAL A 1 99 ? 18.423 8.942 12.702 1.00 15.01 98 VAL A CA 1
ATOM 774 C C . VAL A 1 99 ? 17.634 7.814 13.358 1.00 14.66 98 VAL A C 1
ATOM 775 O O . VAL A 1 99 ? 17.497 6.727 12.786 1.00 16.35 98 VAL A O 1
ATOM 779 N N . ARG A 1 100 ? 17.113 8.070 14.557 1.00 13.75 99 ARG A N 1
ATOM 780 C CA . ARG A 1 100 ? 16.479 7.033 15.364 1.00 14.41 99 ARG A CA 1
ATOM 781 C C . ARG A 1 100 ? 14.980 6.919 15.118 1.00 14.78 99 ARG A C 1
ATOM 782 O O . ARG A 1 100 ? 14.441 5.805 15.090 1.00 15.19 99 ARG A O 1
ATOM 790 N N . VAL A 1 101 ? 14.292 8.046 14.958 1.00 13.68 100 VAL A N 1
ATOM 791 C CA . VAL A 1 101 ? 12.843 8.076 14.786 1.00 13.89 100 VAL A CA 1
ATOM 792 C C . VAL A 1 101 ? 12.501 9.181 13.794 1.00 13.00 100 VAL A C 1
ATOM 793 O O . VAL A 1 101 ? 13.144 10.235 13.785 1.00 14.91 100 VAL A O 1
ATOM 797 N N . CYS A 1 102 ? 11.495 8.932 12.951 1.00 13.62 101 CYS A N 1
ATOM 798 C CA A CYS A 1 102 ? 10.921 9.955 12.085 0.74 15.49 101 CYS A CA 1
ATOM 799 C CA B CYS A 1 102 ? 10.918 9.962 12.097 0.26 12.81 101 CYS A CA 1
ATOM 800 C C . CYS A 1 102 ? 9.422 9.729 11.966 1.00 14.50 101 CYS A C 1
ATOM 801 O O . CYS A 1 102 ? 8.978 8.597 11.772 1.00 15.72 101 CYS A O 1
ATOM 806 N N . THR A 1 103 ? 8.650 10.811 12.079 1.00 13.57 102 THR A N 1
ATOM 807 C CA . THR A 1 103 ? 7.194 10.728 12.020 1.00 13.51 102 THR A CA 1
ATOM 808 C C . THR A 1 103 ? 6.653 11.982 11.346 1.00 13.75 102 THR A C 1
ATOM 809 O O . THR A 1 103 ? 7.334 13.009 11.262 1.00 15.38 102 THR A O 1
ATOM 813 N N . PHE A 1 104 ? 5.404 11.890 10.887 1.00 15.32 103 PHE A N 1
ATOM 814 C CA . PHE A 1 104 ? 4.667 13.016 10.330 1.00 15.42 103 PHE A CA 1
ATOM 815 C C . PHE A 1 104 ? 3.725 13.615 11.371 1.00 15.78 103 PHE A C 1
ATOM 816 O O . PHE A 1 104 ? 3.122 12.901 12.180 1.00 16.64 103 PHE A O 1
ATOM 824 N N . HIS A 1 105 ? 3.565 14.934 11.312 1.00 16.07 104 HIS A N 1
ATOM 825 C CA . HIS A 1 105 ? 2.534 15.605 12.089 1.00 16.06 104 HIS A CA 1
ATOM 826 C C . HIS A 1 105 ? 1.148 15.268 11.541 1.00 18.12 104 HIS A C 1
ATOM 827 O O . HIS A 1 105 ? 0.972 14.984 10.351 1.00 19.70 104 HIS A O 1
ATOM 834 N N . HIS A 1 106 ? 0.151 15.323 12.429 1.00 18.93 105 HIS A N 1
ATOM 835 C CA . HIS A 1 106 ? -1.233 14.983 12.107 1.00 21.90 105 HIS A CA 1
ATOM 836 C C . HIS A 1 106 ? -1.995 16.101 11.404 1.00 23.34 105 HIS A C 1
ATOM 837 O O . HIS A 1 106 ? -3.104 15.845 10.920 1.00 25.57 105 HIS A O 1
ATOM 844 N N . GLU A 1 107 ? -1.456 17.322 11.349 1.00 23.32 106 GLU A N 1
ATOM 845 C CA . GLU A 1 107 ? -2.161 18.444 10.732 1.00 25.13 106 GLU A CA 1
ATOM 846 C C . GLU A 1 107 ? -1.227 19.310 9.894 1.00 24.30 106 GLU A C 1
ATOM 847 O O . GLU A 1 107 ? -1.522 19.604 8.729 1.00 25.71 106 GLU A O 1
ATOM 853 N N . TYR A 1 108 ? -0.107 19.729 10.472 1.00 21.52 107 TYR A N 1
ATOM 854 C CA . TYR A 1 108 ? 0.822 20.600 9.773 1.00 22.77 107 TYR A CA 1
ATOM 855 C C . TYR A 1 108 ? 1.702 19.777 8.842 1.00 20.58 107 TYR A C 1
ATOM 856 O O . TYR A 1 108 ? 1.898 18.578 9.057 1.00 19.39 107 TYR A O 1
ATOM 865 N N . PRO A 1 109 ? 2.239 20.392 7.787 1.00 20.01 108 PRO A N 1
ATOM 866 C CA . PRO A 1 109 ? 3.048 19.637 6.810 1.00 18.98 108 PRO A CA 1
ATOM 867 C C . PRO A 1 109 ? 4.471 19.403 7.303 1.00 17.26 108 PRO A C 1
ATOM 868 O O . PRO A 1 109 ? 5.452 19.804 6.661 1.00 18.14 108 PRO A O 1
ATOM 872 N N . TRP A 1 110 ? 4.593 18.736 8.453 1.00 18.40 109 TRP A N 1
ATOM 873 C CA . TRP A 1 110 ? 5.865 18.621 9.149 1.00 17.07 109 TRP A CA 1
ATOM 874 C C . TRP A 1 1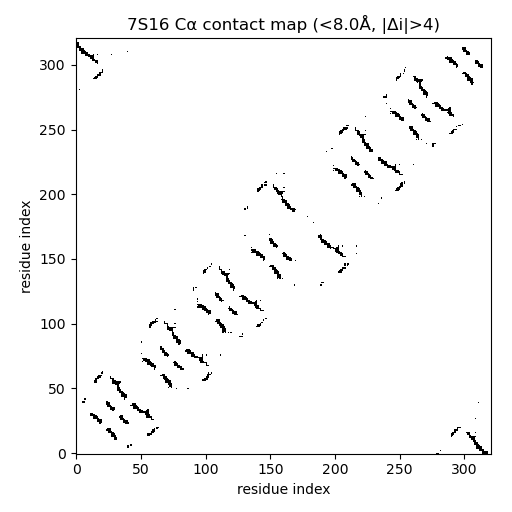10 ? 6.279 17.170 9.347 1.00 15.89 109 TRP A C 1
ATOM 875 O O . TRP A 1 110 ? 5.442 16.277 9.536 1.00 16.18 109 TRP A O 1
ATOM 886 N N . ILE A 1 111 ? 7.591 16.961 9.321 1.00 14.86 110 ILE A N 1
ATOM 887 C CA . ILE A 1 111 ? 8.224 15.727 9.764 1.00 15.34 110 ILE A CA 1
ATOM 888 C C . ILE A 1 111 ? 9.063 16.054 10.989 1.00 14.34 110 ILE A C 1
ATOM 889 O O . ILE A 1 111 ? 9.743 17.086 11.031 1.00 15.76 110 ILE A O 1
ATOM 894 N N . LEU A 1 112 ? 9.018 15.170 11.976 1.00 14.10 111 LEU A N 1
ATOM 895 C CA . LEU A 1 112 ? 9.876 15.219 13.150 1.00 14.72 111 LEU A CA 1
ATOM 896 C C . LEU A 1 112 ? 10.916 14.116 13.020 1.00 14.62 111 LEU A C 1
ATOM 897 O O . LEU A 1 112 ? 10.564 12.974 12.717 1.00 16.54 111 LEU A O 1
ATOM 902 N N . SER A 1 113 ? 12.189 14.439 13.262 1.00 13.61 112 SER A N 1
ATOM 903 C CA . SER A 1 113 ? 13.230 13.419 13.313 1.00 13.64 112 SER A CA 1
ATOM 904 C C . SER A 1 113 ? 14.135 13.678 14.511 1.00 13.44 112 SER A C 1
ATOM 905 O O . SER A 1 113 ? 14.275 14.814 14.961 1.00 15.15 112 SER A O 1
ATOM 908 N N . CYS A 1 114 ? 14.756 12.618 15.026 1.00 12.94 113 CYS A N 1
ATOM 909 C CA . CYS A 1 114 ? 15.730 12.767 16.100 1.00 12.75 113 CYS A CA 1
ATOM 910 C C . CYS A 1 114 ? 16.924 11.867 15.827 1.00 12.69 113 CYS A C 1
ATOM 911 O O . CYS A 1 114 ? 16.820 10.883 15.091 1.00 13.84 113 CYS A O 1
ATOM 914 N N . SER A 1 115 ? 18.058 12.192 16.451 1.00 13.05 114 SER A N 1
ATOM 915 C CA . SER A 1 115 ? 19.324 11.669 15.971 1.00 13.99 114 SER A CA 1
ATOM 916 C C . SER A 1 115 ? 20.339 11.473 17.085 1.00 13.12 114 SER A C 1
ATOM 917 O O . SER A 1 115 ? 20.322 12.159 18.116 1.00 13.56 114 SER A O 1
ATOM 920 N N . ASP A 1 116 ? 21.265 10.541 16.824 1.00 13.88 115 ASP A N 1
ATOM 921 C CA . ASP A 1 116 ? 22.463 10.400 17.642 1.00 13.39 115 ASP A CA 1
ATOM 922 C C . ASP A 1 116 ? 23.322 11.658 17.634 1.00 14.98 115 ASP A C 1
ATOM 923 O O . ASP A 1 116 ? 24.214 11.780 18.483 1.00 15.49 115 ASP A O 1
ATOM 928 N N . ASP A 1 117 ? 23.077 12.594 16.702 1.00 15.22 116 ASP A N 1
ATOM 929 C CA . ASP A 1 117 ? 23.775 13.878 16.701 1.00 15.89 116 ASP A CA 1
ATOM 930 C C . ASP A 1 117 ? 23.317 14.807 17.818 1.00 16.12 116 ASP A C 1
ATOM 931 O O . ASP A 1 117 ? 23.798 15.948 17.886 1.00 16.80 116 ASP A O 1
ATOM 936 N N . GLN A 1 118 ? 22.409 14.346 18.682 1.00 15.04 117 GLN A N 1
ATOM 937 C CA . GLN A 1 118 ? 21.970 15.027 19.899 1.00 14.59 117 GLN A CA 1
ATOM 938 C C . GLN A 1 118 ? 20.923 16.093 19.608 1.00 14.37 117 GLN A C 1
ATOM 939 O O . GLN A 1 118 ? 20.611 16.911 20.496 1.00 15.55 117 GLN A O 1
ATOM 945 N N . THR A 1 119 ? 20.357 16.104 18.403 1.00 14.39 118 THR A N 1
ATOM 946 C CA . THR A 1 119 ? 19.352 17.083 18.028 1.00 14.97 118 THR A CA 1
ATOM 947 C C . THR A 1 119 ? 18.058 16.413 17.585 1.00 14.26 118 THR 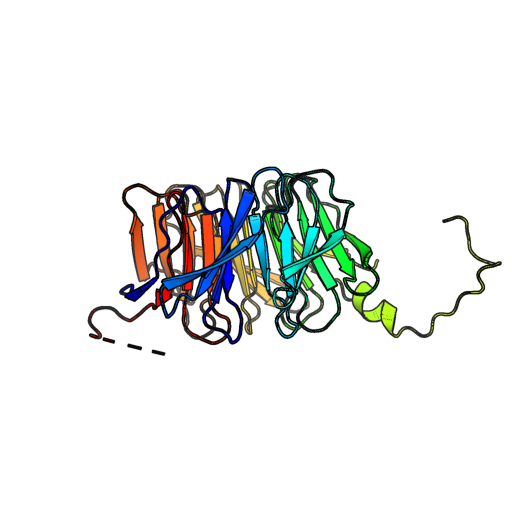A C 1
ATOM 948 O O . THR A 1 119 ? 18.012 15.227 17.221 1.00 14.27 118 THR A O 1
ATOM 952 N N . ILE A 1 120 ? 17.004 17.220 17.630 1.00 14.02 119 ILE A N 1
ATOM 953 C CA . ILE A 1 120 ? 15.722 16.936 17.011 1.00 13.91 119 ILE A CA 1
ATOM 954 C C . ILE A 1 120 ? 15.540 17.972 15.917 1.00 14.67 119 ILE A C 1
ATOM 955 O O . ILE A 1 120 ? 15.823 19.157 16.130 1.00 15.81 119 ILE A O 1
ATOM 960 N N . ARG A 1 121 ? 15.090 17.539 14.746 1.00 14.66 120 ARG A N 1
ATOM 961 C CA . ARG A 1 121 ? 14.815 18.468 13.659 1.00 14.48 120 ARG A CA 1
ATOM 962 C C . ARG A 1 121 ? 13.349 18.386 13.267 1.00 14.67 120 ARG A C 1
ATOM 963 O O . ARG A 1 121 ? 12.743 17.308 13.306 1.00 15.12 120 ARG A O 1
ATOM 971 N N . ILE A 1 122 ? 12.779 19.537 12.922 1.00 14.75 121 ILE A N 1
ATOM 972 C CA . ILE A 1 122 ? 11.452 19.620 12.326 1.00 14.82 121 ILE A CA 1
ATOM 973 C C . ILE A 1 122 ? 11.628 20.114 10.899 1.00 15.74 121 ILE A C 1
ATOM 974 O O . ILE A 1 122 ? 12.344 21.094 10.659 1.00 17.25 121 ILE A O 1
ATOM 979 N N . TRP A 1 123 ? 10.998 19.421 9.959 1.00 16.11 122 TRP A N 1
ATOM 980 C CA . TRP A 1 123 ? 11.111 19.715 8.542 1.00 17.12 122 TRP A CA 1
ATOM 981 C C . TRP A 1 123 ? 9.726 20.001 7.988 1.00 18.20 122 TRP A C 1
ATOM 982 O O . TRP A 1 123 ? 8.735 19.437 8.452 1.00 18.78 122 TRP A O 1
ATOM 993 N N . ASN A 1 124 ? 9.660 20.865 6.980 1.00 18.65 123 ASN A N 1
ATOM 994 C CA . ASN A 1 124 ? 8.442 21.059 6.207 1.00 18.94 123 ASN A CA 1
ATOM 995 C C . ASN A 1 124 ? 8.574 20.185 4.964 1.00 19.14 123 ASN A C 1
ATOM 996 O O . ASN A 1 124 ? 9.450 20.425 4.126 1.00 19.60 123 ASN A O 1
ATOM 1001 N N . TRP A 1 125 ? 7.721 19.157 4.854 1.00 18.50 124 TRP A N 1
ATOM 1002 C CA . TRP A 1 125 ? 7.856 18.207 3.753 1.00 19.39 124 TRP A CA 1
ATOM 1003 C C . TRP A 1 125 ? 7.286 18.713 2.436 1.00 20.39 124 TRP A C 1
ATOM 1004 O O . TRP A 1 125 ? 7.517 18.076 1.401 1.00 21.11 124 TRP A O 1
ATOM 1015 N N . GLN A 1 126 ? 6.566 19.833 2.444 1.00 19.36 125 GLN A N 1
ATOM 1016 C CA . GLN A 1 126 ? 6.095 20.447 1.211 1.00 20.20 125 GLN A CA 1
ATOM 1017 C C . GLN A 1 126 ? 7.107 21.429 0.636 1.00 21.60 125 GLN A C 1
ATOM 1018 O O . GLN A 1 126 ? 7.286 21.481 -0.584 1.00 23.56 125 GLN A O 1
ATOM 1024 N N . SER A 1 127 ? 7.795 22.198 1.484 1.00 21.71 126 SER A N 1
ATOM 1025 C CA . SER A 1 127 ? 8.859 23.069 1.004 1.00 22.37 126 SER A CA 1
ATOM 1026 C C . SER A 1 127 ? 10.217 22.388 0.986 1.00 22.45 126 SER A C 1
ATOM 1027 O O . SER A 1 127 ? 11.144 22.902 0.350 1.00 23.85 126 SER A O 1
ATOM 1030 N N . ARG A 1 128 ? 10.350 21.254 1.680 1.00 21.60 127 ARG A N 1
ATOM 1031 C CA . ARG A 1 128 ? 11.581 20.459 1.715 1.00 22.06 127 ARG A CA 1
ATOM 1032 C C . ARG A 1 128 ? 12.717 21.184 2.438 1.00 23.10 127 ARG A C 1
ATOM 1033 O O . ARG A 1 128 ? 13.884 21.068 2.064 1.00 24.62 127 ARG A O 1
ATOM 1041 N N . ASN A 1 129 ? 12.375 21.925 3.491 1.00 23.20 128 ASN A N 1
ATOM 1042 C CA . ASN A 1 129 ? 13.341 22.677 4.280 1.00 25.05 128 ASN A CA 1
ATOM 1043 C C . ASN A 1 129 ? 13.250 22.275 5.746 1.00 22.79 128 ASN A C 1
ATOM 1044 O O . ASN A 1 129 ? 12.178 21.932 6.251 1.00 22.67 128 ASN A O 1
ATOM 1049 N N . CYS A 1 130 ? 14.384 22.342 6.439 1.00 20.97 129 CYS A N 1
ATOM 1050 C CA . CYS A 1 130 ? 14.373 22.236 7.889 1.00 20.58 129 CYS A CA 1
ATOM 1051 C C . CYS A 1 130 ? 13.880 23.562 8.456 1.00 20.60 129 CYS A C 1
ATOM 1052 O O . CYS A 1 130 ? 14.376 24.628 8.084 1.00 24.07 129 CYS A O 1
ATOM 1055 N N . ILE A 1 131 ? 12.879 23.499 9.329 1.00 19.37 130 ILE A N 1
ATOM 1056 C CA . ILE A 1 131 ? 12.304 24.697 9.930 1.00 19.72 130 ILE A CA 1
ATOM 1057 C C . ILE A 1 131 ? 12.653 24.880 11.402 1.00 20.67 130 ILE A C 1
ATOM 1058 O O . ILE A 1 131 ? 12.391 25.963 11.948 1.00 21.35 130 ILE A O 1
ATOM 1063 N N . ALA A 1 132 ? 13.245 23.883 12.062 1.00 18.80 131 ALA A N 1
ATOM 1064 C CA . ALA A 1 132 ? 13.696 24.073 13.435 1.00 19.24 131 ALA A CA 1
ATOM 1065 C C . ALA A 1 132 ? 14.712 22.998 13.787 1.00 17.72 131 ALA A C 1
ATOM 1066 O O . ALA A 1 132 ? 14.583 21.849 13.354 1.00 18.51 131 ALA A O 1
ATOM 1068 N N . ILE A 1 133 ? 15.719 23.385 14.570 1.00 18.34 132 ILE A N 1
ATOM 1069 C CA . ILE A 1 133 ? 16.682 22.465 15.166 1.00 18.52 132 ILE A CA 1
ATOM 1070 C C . ILE A 1 133 ? 16.588 22.635 16.674 1.00 18.26 132 ILE A C 1
ATOM 1071 O O . ILE A 1 133 ? 16.831 23.732 17.197 1.00 20.78 132 ILE A O 1
ATOM 1076 N N . LEU A 1 134 ? 16.229 21.558 17.370 1.00 16.42 133 LEU A N 1
ATOM 1077 C CA . LEU A 1 134 ? 16.008 21.586 18.812 1.00 16.39 133 LEU A CA 1
ATOM 1078 C C . LEU A 1 134 ? 17.243 20.997 19.479 1.00 16.71 133 LEU A C 1
ATOM 1079 O O . LEU A 1 134 ? 17.491 19.786 19.393 1.00 16.83 133 LEU A O 1
ATOM 1084 N N . THR A 1 135 ? 18.019 21.851 20.133 1.00 17.50 134 THR A N 1
ATOM 1085 C CA . THR A 1 135 ? 19.273 21.445 20.745 1.00 17.90 134 THR A CA 1
ATOM 1086 C C . THR A 1 135 ? 19.175 21.504 22.265 1.00 17.71 134 THR A C 1
ATOM 1087 O O . THR A 1 135 ? 18.313 22.178 22.834 1.00 18.50 134 THR A O 1
ATOM 1091 N N . GLY A 1 136 ? 20.088 20.801 22.926 1.00 17.18 135 GLY A N 1
ATOM 1092 C CA . GLY A 1 136 ? 20.101 20.808 24.375 1.00 17.83 135 GLY A CA 1
ATOM 1093 C C . GLY A 1 136 ? 20.352 19.448 24.991 1.00 16.26 135 GLY A C 1
ATOM 1094 O O . GLY A 1 136 ? 20.991 19.354 26.040 1.00 17.62 135 GLY A O 1
ATOM 1095 N N . HIS A 1 137 ? 19.849 18.383 24.372 1.00 15.30 136 HIS A N 1
ATOM 1096 C CA . HIS A 1 137 ? 20.251 17.054 24.815 1.00 14.58 136 HIS A CA 1
ATOM 1097 C C . HIS A 1 137 ? 21.765 16.905 24.661 1.00 15.68 136 HIS A C 1
ATOM 1098 O O . HIS A 1 137 ? 22.392 17.551 23.814 1.00 16.56 136 HIS A O 1
ATOM 1105 N N . SER A 1 138 ? 22.366 16.055 25.506 1.00 15.59 137 SER A N 1
ATOM 1106 C CA . SER A 1 138 ? 23.824 15.913 25.553 1.00 16.48 137 SER A CA 1
ATOM 1107 C C . SER A 1 138 ? 24.302 14.503 25.209 1.00 16.22 137 SER A C 1
ATOM 1108 O O . SER A 1 138 ? 25.437 14.135 25.537 1.00 16.69 137 SER A O 1
ATOM 1111 N N . HIS A 1 139 ? 23.459 13.711 24.555 1.00 15.37 138 HIS A N 1
ATOM 1112 C CA . HIS A 1 139 ? 23.768 12.350 24.124 1.00 14.64 138 HIS A CA 1
ATOM 1113 C C . HIS A 1 139 ? 22.719 12.029 23.062 1.00 13.72 138 HIS A C 1
ATOM 1114 O O . HIS A 1 139 ? 21.893 12.884 22.720 1.00 14.22 138 HIS A O 1
ATOM 1121 N N . TYR A 1 140 ? 22.762 10.811 22.520 1.00 13.51 139 TYR A N 1
ATOM 1122 C CA . TYR A 1 140 ? 21.830 10.438 21.459 1.00 13.28 139 TYR A CA 1
ATOM 1123 C C . TYR A 1 140 ? 20.398 10.774 21.859 1.00 12.06 139 TYR A C 1
ATOM 1124 O O . TYR A 1 140 ? 19.980 10.517 22.993 1.00 12.77 139 TYR A O 1
ATOM 1133 N N . VAL A 1 141 ? 19.629 11.306 20.915 1.00 11.77 140 VAL A N 1
ATOM 1134 C CA . VAL A 1 141 ? 18.183 11.423 21.086 1.00 11.76 140 VAL A CA 1
ATOM 1135 C C . VAL A 1 141 ? 17.559 10.159 20.506 1.00 11.35 140 VAL A C 1
ATOM 1136 O O . VAL A 1 141 ? 17.543 9.959 19.288 1.00 12.27 140 VAL A O 1
ATOM 1140 N N . MET A 1 142 ? 17.082 9.282 21.393 1.00 10.95 141 MET A N 1
ATOM 1141 C CA . MET A 1 142 ? 16.613 7.957 21.014 1.00 11.47 141 MET A CA 1
ATOM 1142 C C . MET A 1 142 ? 15.173 7.966 20.529 1.00 11.66 141 MET A C 1
ATOM 1143 O O . MET A 1 142 ? 14.753 7.036 19.835 1.00 12.07 141 MET A O 1
ATOM 1148 N N . CYS A 1 143 ? 14.401 8.991 20.873 1.00 10.53 142 CYS A N 1
ATOM 1149 C CA . CYS A 1 143 ? 13.002 9.010 20.484 1.00 11.00 142 CYS A CA 1
ATOM 1150 C C . CYS A 1 143 ? 12.496 10.438 20.571 1.00 10.88 142 CYS A C 1
ATOM 1151 O O . CYS A 1 143 ? 12.973 11.224 21.389 1.00 11.42 142 CYS A O 1
ATOM 1154 N N . ALA A 1 144 ? 11.533 10.760 19.712 1.00 11.31 143 ALA A N 1
ATOM 1155 C CA . ALA A 1 144 ? 10.784 12.005 19.796 1.00 11.44 143 ALA A CA 1
ATOM 1156 C C . ALA A 1 144 ? 9.400 11.761 19.216 1.00 11.68 143 ALA A C 1
ATOM 1157 O O . ALA A 1 144 ? 9.233 10.929 18.315 1.00 13.20 143 ALA A O 1
ATOM 1159 N N . ALA A 1 145 ? 8.410 12.499 19.727 1.00 11.40 144 ALA A N 1
ATOM 1160 C CA . ALA A 1 145 ? 7.029 12.358 19.274 1.00 11.80 144 ALA A CA 1
ATOM 1161 C C . ALA A 1 145 ? 6.315 13.698 19.379 1.00 12.19 144 ALA A C 1
ATOM 1162 O O . ALA A 1 145 ? 6.502 14.436 20.352 1.00 12.24 144 ALA A O 1
ATOM 1164 N N . PHE A 1 146 ? 5.460 13.981 18.399 1.00 12.01 145 PHE A N 1
ATOM 1165 C CA . PHE A 1 146 ? 4.541 15.107 18.494 1.00 12.09 145 PHE A CA 1
ATOM 1166 C C . PHE A 1 146 ? 3.397 14.746 19.431 1.00 13.00 145 PHE A C 1
ATOM 1167 O O . PHE A 1 146 ? 2.903 13.615 19.416 1.00 14.64 145 PHE A O 1
ATOM 1175 N N . HIS A 1 147 ? 2.961 15.708 20.230 1.00 12.93 146 HIS A N 1
ATOM 1176 C CA . HIS A 1 147 ? 1.713 15.556 20.964 1.00 13.66 146 HIS A CA 1
ATOM 1177 C C . HIS A 1 147 ? 0.539 15.571 19.987 1.00 14.71 146 HIS A C 1
ATOM 1178 O O . HIS A 1 147 ? 0.546 16.340 19.013 1.00 16.02 146 HIS A O 1
ATOM 1185 N N . PRO A 1 148 ? -0.504 14.771 20.238 1.00 16.44 147 PRO A N 1
ATOM 1186 C CA . PRO A 1 148 ? -1.585 14.631 19.250 1.00 19.43 147 PRO A CA 1
ATOM 1187 C C . PRO A 1 148 ? -2.517 15.827 19.150 1.00 19.89 147 PRO A C 1
ATOM 1188 O O . PRO A 1 148 ? -3.288 15.894 18.182 1.00 21.37 147 PRO A O 1
ATOM 1192 N N . SER A 1 149 ? -2.505 16.757 20.106 1.00 19.18 148 SER A N 1
ATOM 1193 C CA . SER A 1 149 ? -3.436 17.883 20.050 1.00 21.67 148 SER A CA 1
ATOM 1194 C C . SER A 1 149 ? -2.858 19.206 20.527 1.00 22.14 148 SER A C 1
ATOM 1195 O O . SER A 1 149 ? -3.495 20.241 20.312 1.00 25.32 148 SER A O 1
ATOM 1198 N N . GLU A 1 150 ? -1.696 19.220 21.163 1.00 20.30 149 GLU A N 1
ATOM 1199 C CA . GLU A 1 150 ? -1.081 20.446 21.638 1.00 21.05 149 GLU A CA 1
ATOM 1200 C C . GLU A 1 150 ? 0.257 20.646 20.946 1.00 18.03 149 GLU A C 1
ATOM 1201 O O . GLU A 1 150 ? 0.845 19.708 20.401 1.00 17.62 149 GLU A O 1
ATOM 1207 N N . ASP A 1 151 ? 0.738 21.891 20.961 1.00 16.69 150 ASP A N 1
ATOM 1208 C CA . ASP A 1 151 ? 1.993 22.226 20.291 1.00 16.67 150 ASP A CA 1
ATOM 1209 C C . ASP A 1 151 ? 3.178 21.866 21.196 1.00 15.00 150 ASP A C 1
ATOM 1210 O O . ASP A 1 151 ? 3.900 22.721 21.715 1.00 15.55 150 ASP A O 1
ATOM 1215 N N . LEU A 1 152 ? 3.371 20.555 21.365 1.00 13.99 151 LEU A N 1
ATOM 1216 C CA . LEU A 1 152 ? 4.415 19.990 22.212 1.00 13.36 151 LEU A CA 1
ATOM 1217 C C . LEU A 1 152 ? 5.084 18.823 21.496 1.00 13.10 151 LEU A C 1
ATOM 1218 O O . LEU A 1 152 ? 4.469 18.149 20.659 1.00 13.42 151 LEU A O 1
ATOM 1223 N N . ILE A 1 153 ? 6.353 18.594 21.844 1.00 12.03 152 ILE A N 1
ATOM 1224 C CA . ILE A 1 153 ? 7.118 17.407 21.470 1.00 12.06 152 ILE A CA 1
ATOM 1225 C C . ILE A 1 153 ? 7.683 16.822 22.755 1.00 11.85 152 ILE A C 1
ATOM 1226 O O . ILE A 1 153 ? 8.052 17.566 23.670 1.00 12.70 152 ILE A O 1
ATOM 1231 N N . VAL A 1 154 ? 7.719 15.496 22.847 1.00 11.30 153 VAL A N 1
ATOM 1232 C CA . VAL A 1 154 ? 8.454 14.820 23.909 1.00 11.01 153 VAL A CA 1
ATOM 1233 C C . VAL A 1 154 ? 9.630 14.090 23.272 1.00 10.44 153 VAL A C 1
ATOM 1234 O O . VAL A 1 154 ? 9.507 13.555 22.162 1.00 11.53 153 VAL A O 1
ATOM 1238 N N . SER A 1 155 ? 10.783 14.106 23.946 1.00 10.89 154 SER A N 1
ATOM 1239 C CA . SER A 1 155 ? 11.978 13.417 23.477 1.00 10.61 154 SER A CA 1
ATOM 1240 C C . SER A 1 155 ? 12.649 12.684 24.632 1.00 10.49 154 SER A C 1
ATOM 1241 O O . SER A 1 155 ? 12.515 13.060 25.803 1.00 11.99 154 SER A O 1
ATOM 1244 N N . ALA A 1 156 ? 13.378 11.629 24.286 1.00 10.52 155 ALA A N 1
ATOM 1245 C CA . ALA A 1 156 ? 14.105 10.815 25.255 1.00 10.84 155 ALA A CA 1
ATOM 1246 C C . ALA A 1 156 ? 15.538 10.657 24.783 1.00 10.37 155 ALA A C 1
ATOM 1247 O O . ALA A 1 156 ? 15.770 10.457 23.585 1.00 11.64 155 ALA A O 1
ATOM 1249 N N . SER A 1 157 ? 16.496 10.696 25.722 1.00 10.30 156 SER A N 1
ATOM 1250 C CA . SER A 1 157 ? 17.900 10.691 25.336 1.00 11.38 156 SER A CA 1
ATOM 1251 C C . SER A 1 157 ? 18.734 9.818 26.271 1.00 11.42 156 SER A C 1
ATOM 1252 O O . SER A 1 157 ? 18.411 9.629 27.455 1.00 11.30 156 SER A O 1
ATOM 1255 N N . LEU A 1 158 ? 19.833 9.294 25.722 1.00 11.36 157 LEU A N 1
ATOM 1256 C CA . LEU A 1 158 ? 20.830 8.605 26.536 1.00 11.98 157 LEU A CA 1
ATOM 1257 C C . LEU A 1 158 ? 21.500 9.525 27.553 1.00 12.85 157 LEU A C 1
ATOM 1258 O O . LEU A 1 158 ? 22.264 9.036 28.393 1.00 13.04 157 LEU A O 1
ATOM 1263 N N . ASP A 1 159 ? 21.219 10.838 27.515 1.00 12.47 158 ASP A N 1
ATOM 1264 C CA . ASP A 1 159 ? 21.685 11.757 28.549 1.00 13.67 158 ASP A CA 1
ATOM 1265 C C . ASP A 1 159 ? 20.898 11.629 29.856 1.00 14.26 158 ASP A C 1
ATOM 1266 O O . ASP A 1 159 ? 21.143 12.411 30.780 1.00 14.71 158 ASP A O 1
ATOM 1271 N N . GLN A 1 160 ? 19.986 10.652 29.922 1.00 13.29 159 GLN A N 1
ATOM 1272 C CA A GLN A 1 160 ? 19.192 10.296 31.101 0.66 14.01 159 GLN A CA 1
ATOM 1273 C CA B GLN A 1 160 ? 19.194 10.296 31.104 0.34 13.72 159 GLN A CA 1
ATOM 1274 C C . GLN A 1 160 ? 18.001 11.218 31.320 1.00 13.85 159 GLN A C 1
ATOM 1275 O O . GLN A 1 160 ? 17.401 11.190 32.405 1.00 15.85 159 GLN A O 1
ATOM 1286 N N . THR A 1 161 ? 17.620 12.019 30.328 1.00 12.16 160 THR A N 1
ATOM 1287 C CA . THR A 1 161 ? 16.495 12.926 30.486 1.00 13.10 160 THR A CA 1
ATOM 1288 C C . THR A 1 161 ? 15.405 12.666 29.455 1.00 12.74 160 THR A C 1
ATOM 1289 O O . THR A 1 161 ? 15.636 12.105 28.374 1.00 12.26 160 THR A O 1
ATOM 1293 N N . VAL A 1 162 ? 14.198 13.069 29.836 1.00 11.99 161 VAL A N 1
ATOM 1294 C CA . VAL A 1 162 ? 13.057 13.191 28.940 1.00 11.74 161 VAL A CA 1
ATOM 1295 C C . VAL A 1 162 ? 12.715 14.675 28.877 1.00 12.76 161 VAL A C 1
ATOM 1296 O O . VAL A 1 162 ? 12.561 15.326 29.917 1.00 14.75 161 VAL A O 1
ATOM 1300 N N . ARG A 1 163 ? 12.624 15.223 27.670 1.00 11.72 162 ARG A N 1
ATOM 1301 C CA . ARG A 1 163 ? 12.320 16.640 27.502 1.00 12.09 162 ARG A CA 1
ATOM 1302 C C . ARG A 1 163 ? 10.945 16.806 26.877 1.00 12.10 162 ARG A C 1
ATOM 1303 O O . ARG A 1 163 ? 10.566 16.066 25.967 1.00 12.94 162 ARG A O 1
ATOM 1311 N N . VAL A 1 164 ? 10.204 17.792 27.363 1.00 11.47 163 VAL A N 1
ATOM 1312 C CA . VAL A 1 164 ? 8.991 18.255 26.708 1.00 11.90 163 VAL A CA 1
ATOM 1313 C C . VAL A 1 164 ? 9.285 19.649 26.189 1.00 11.81 163 VAL A C 1
ATOM 1314 O O . VAL A 1 164 ? 9.741 20.512 26.951 1.00 12.64 163 VAL A O 1
ATOM 1318 N N . TRP A 1 165 ? 9.049 19.858 24.895 1.00 12.03 164 TRP A N 1
ATOM 1319 C CA . TRP A 1 165 ? 9.373 21.097 24.196 1.00 11.96 164 TRP A CA 1
ATOM 1320 C C . TRP A 1 165 ? 8.091 21.797 23.765 1.00 12.81 164 TRP A C 1
ATOM 1321 O O . TRP A 1 165 ? 7.165 21.157 23.267 1.00 13.52 164 TRP A O 1
ATOM 1332 N N . ASP A 1 166 ? 8.060 23.117 23.925 1.00 13.71 165 ASP A N 1
ATOM 1333 C CA . ASP A 1 166 ? 6.934 23.949 23.504 1.00 14.50 165 ASP A CA 1
ATOM 1334 C C . ASP A 1 166 ? 7.248 24.489 22.111 1.00 14.71 165 ASP A C 1
ATOM 1335 O O . ASP A 1 166 ? 8.183 25.281 21.941 1.00 15.75 165 ASP A O 1
ATOM 1340 N N . ILE A 1 167 ? 6.460 24.074 21.119 1.00 15.44 166 ILE A N 1
ATOM 1341 C CA . ILE A 1 167 ? 6.653 24.497 19.735 1.00 16.76 166 ILE A CA 1
ATOM 1342 C C . ILE A 1 167 ? 5.543 25.437 19.268 1.00 18.31 166 ILE A C 1
ATOM 1343 O O . ILE A 1 167 ? 5.323 25.598 18.062 1.00 20.01 166 ILE A O 1
ATOM 1348 N N . SER A 1 168 ? 4.852 26.084 20.207 1.00 19.68 167 SER A N 1
ATOM 1349 C CA A SER A 1 168 ? 3.791 27.004 19.816 0.67 21.28 167 SER A CA 1
ATOM 1350 C CA B SER A 1 168 ? 3.793 27.024 19.843 0.33 21.33 167 SER A CA 1
ATOM 1351 C C . SER A 1 168 ? 4.325 28.150 18.965 1.00 22.44 167 SER A C 1
ATOM 1352 O O . SER A 1 168 ? 3.631 28.615 18.055 1.00 23.92 167 SER A O 1
ATOM 1357 N N . GLY A 1 169 ? 5.550 28.611 19.230 1.00 22.58 168 GLY A N 1
ATOM 1358 C CA . GLY A 1 169 ? 6.099 29.700 18.436 1.00 24.19 168 GLY A CA 1
ATOM 1359 C C . GLY A 1 169 ? 6.258 29.328 16.976 1.00 26.46 168 GLY A C 1
ATOM 1360 O O . GLY A 1 169 ? 5.944 30.118 16.083 1.00 2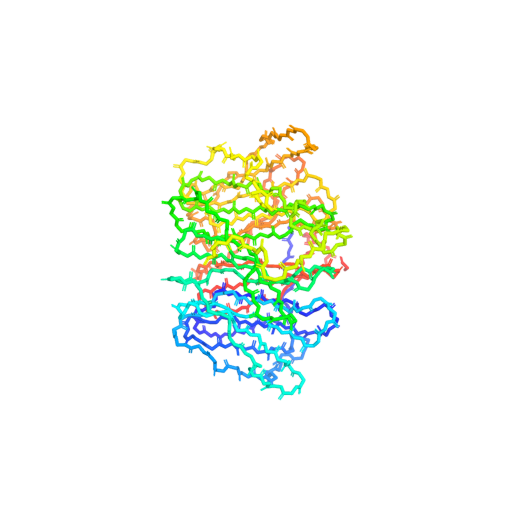7.83 168 GLY A O 1
ATOM 1361 N N . LEU A 1 170 ? 6.737 28.113 16.714 1.00 26.31 169 LEU A N 1
ATOM 1362 C CA . LEU A 1 170 ? 6.861 27.636 15.343 1.00 28.96 169 LEU A CA 1
ATOM 1363 C C . LEU A 1 170 ? 5.498 27.525 14.672 1.00 31.71 169 LEU A C 1
ATOM 1364 O O . LEU A 1 170 ? 5.339 27.904 13.506 1.00 32.70 169 LEU A O 1
ATOM 1369 N N . ARG A 1 171 ? 4.505 26.997 15.393 1.00 33.58 170 ARG A N 1
ATOM 1370 C CA . ARG A 1 171 ? 3.168 26.854 14.823 1.00 36.13 170 ARG A CA 1
ATOM 1371 C C . ARG A 1 171 ? 2.595 28.201 14.408 1.00 37.78 170 ARG A C 1
ATOM 1372 O O . ARG A 1 171 ? 1.983 28.321 13.340 1.00 38.64 170 ARG A O 1
ATOM 1377 N N . MET A 1 172 ? 2.777 29.226 15.241 1.00 39.01 171 MET A N 1
ATOM 1378 C CA . MET A 1 172 ? 2.177 30.530 14.984 1.00 40.97 171 MET A CA 1
ATOM 1379 C C . MET A 1 172 ? 2.844 31.285 13.842 1.00 43.31 171 MET A C 1
ATOM 1380 O O . MET A 1 172 ? 2.271 32.270 13.363 1.00 42.77 171 MET A O 1
ATOM 1382 N N . LYS A 1 173 ? 4.021 30.847 13.387 1.00 46.31 172 LYS A N 1
ATOM 1383 C CA . LYS A 1 173 ? 4.765 31.614 12.390 1.00 49.25 172 LYS A CA 1
ATOM 1384 C C . LYS A 1 173 ? 4.036 31.686 11.053 1.00 51.03 172 LYS A C 1
ATOM 1385 O O . LYS A 1 173 ? 4.176 32.679 10.329 1.00 51.64 172 LYS A O 1
ATOM 1388 N N . ASN A 1 174 ? 3.254 30.658 10.714 1.00 52.03 173 ASN A N 1
ATOM 1389 C CA . ASN A 1 174 ? 2.651 30.583 9.385 1.00 52.68 173 ASN A CA 1
ATOM 1390 C C . ASN A 1 174 ? 1.665 31.724 9.148 1.00 52.74 173 ASN A C 1
ATOM 1391 O O . ASN A 1 174 ? 1.701 32.385 8.101 1.00 53.05 173 ASN A O 1
ATOM 1393 N N . ALA A 1 175 ? 0.780 31.976 10.110 1.00 52.11 174 ALA A N 1
ATOM 1394 C CA . ALA A 1 175 ? -0.309 32.927 9.929 1.00 51.32 174 ALA A CA 1
ATOM 1395 C C . ALA A 1 175 ? -0.011 34.314 10.484 1.00 50.15 174 ALA A C 1
ATOM 1396 O O . ALA A 1 175 ? -0.879 35.190 10.412 1.00 50.24 174 ALA A O 1
ATOM 1398 N N . ALA A 1 176 ? 1.183 34.539 11.027 1.00 48.48 175 ALA A N 1
ATOM 1399 C CA . ALA A 1 176 ? 1.493 35.830 11.625 1.00 46.94 175 ALA A CA 1
ATOM 1400 C C . ALA A 1 176 ? 1.519 36.918 10.553 1.00 45.24 175 ALA A C 1
ATOM 1401 O O . ALA A 1 176 ? 2.043 36.698 9.456 1.00 44.75 175 ALA A O 1
ATOM 1403 N N . PRO A 1 177 ? 0.967 38.107 10.843 1.00 43.84 176 PRO A N 1
ATOM 1404 C CA . PRO A 1 177 ? 0.922 39.197 9.847 1.00 42.42 176 PRO A CA 1
ATOM 1405 C C . PRO A 1 177 ? 2.261 39.912 9.700 1.00 40.68 176 PRO A C 1
ATOM 1406 O O . PRO A 1 177 ? 2.360 41.147 9.791 1.00 38.59 176 PRO A O 1
ATOM 1408 N N . VAL A 1 178 ? 3.313 39.128 9.455 1.00 40.27 177 VAL A N 1
ATOM 1409 C CA . VAL A 1 178 ? 4.680 39.623 9.330 1.00 40.31 177 VAL A CA 1
ATOM 1410 C C . VAL A 1 178 ? 5.039 39.740 7.856 1.00 40.62 177 VAL A C 1
ATOM 1411 O O . VAL A 1 178 ? 4.868 38.786 7.086 1.00 40.75 177 VAL A O 1
ATOM 1415 N N . SER A 1 179 ? 5.546 40.906 7.469 1.00 40.47 178 SER A N 1
ATOM 1416 C CA . SER A 1 179 ? 6.019 41.163 6.121 1.00 41.13 178 SER A CA 1
ATOM 1417 C C . SER A 1 179 ? 7.501 41.508 6.160 1.00 43.22 178 SER A C 1
ATOM 1418 O O . SER A 1 179 ? 8.052 41.864 7.205 1.00 41.15 178 SER A O 1
ATOM 1421 N N . MET A 1 180 ? 8.144 41.394 5.000 1.00 47.11 179 MET A N 1
ATOM 1422 C CA . MET A 1 180 ? 9.584 41.570 4.892 1.00 51.20 179 MET A CA 1
ATOM 1423 C C . MET A 1 180 ? 9.894 42.277 3.585 1.00 51.90 179 MET A C 1
ATOM 1424 O O . MET A 1 180 ? 9.449 41.838 2.521 1.00 52.29 179 MET A O 1
ATOM 1429 N N . SER A 1 181 ? 10.648 43.371 3.666 1.00 51.84 180 SER A N 1
ATOM 1430 C CA . SER A 1 181 ? 11.279 43.963 2.493 1.00 50.62 180 SER A CA 1
ATOM 1431 C C . SER A 1 181 ? 12.677 43.365 2.398 1.00 117.75 180 SER A C 1
ATOM 1432 O O . SER A 1 181 ? 13.522 43.606 3.267 1.00 29.67 180 SER A O 1
ATOM 1435 N N . LYS A 1 182 ? 12.914 42.574 1.348 1.00 66.50 181 LYS A N 1
ATOM 1436 C CA . LYS A 1 182 ? 14.146 41.795 1.257 1.00 41.27 181 LYS A CA 1
ATOM 1437 C C . LYS A 1 182 ? 15.387 42.678 1.249 1.00 50.79 181 LYS A C 1
ATOM 1438 O O . LYS A 1 182 ? 16.451 42.255 1.716 1.00 40.40 181 LYS A O 1
ATOM 1442 N N . GLU A 1 183 ? 15.271 43.907 0.740 1.00 34.33 182 GLU A N 1
ATOM 1443 C CA . GLU A 1 183 ? 16.413 44.815 0.701 1.00 38.75 182 GLU A CA 1
ATOM 1444 C C . GLU A 1 183 ? 16.749 45.406 2.063 1.00 47.30 182 GLU A C 1
ATOM 1445 O O . GLU A 1 183 ? 17.763 46.103 2.180 1.00 60.41 182 GLU A O 1
ATOM 1447 N N . ASP A 1 184 ? 15.935 45.150 3.088 1.00 44.35 183 ASP A N 1
ATOM 1448 C CA . ASP A 1 184 ? 16.139 45.739 4.407 1.00 41.31 183 ASP A CA 1
ATOM 1449 C C . ASP A 1 184 ? 16.382 44.691 5.488 1.00 39.28 183 ASP A C 1
ATOM 1450 O O . ASP A 1 184 ? 16.148 44.961 6.671 1.00 38.18 183 ASP A O 1
ATOM 1455 N N . GLN A 1 185 ? 16.855 43.508 5.114 1.00 38.94 184 GLN A N 1
ATOM 1456 C CA . GLN A 1 185 ? 17.118 42.452 6.077 1.00 38.51 184 GLN A CA 1
ATOM 1457 C C . GLN A 1 185 ? 18.532 42.570 6.633 1.00 38.25 184 GLN A C 1
ATOM 1458 O O . GLN A 1 185 ? 19.445 43.063 5.965 1.00 38.43 184 GLN A O 1
ATOM 1464 N N . LYS A 1 186 ? 18.702 42.122 7.876 1.00 37.81 185 LYS A N 1
ATOM 1465 C CA . LYS A 1 186 ? 20.038 41.974 8.430 1.00 37.79 185 LYS A CA 1
ATOM 1466 C C . LYS A 1 186 ? 20.772 40.846 7.709 1.00 39.57 185 LYS A C 1
ATOM 1467 O O . LYS A 1 186 ? 20.185 40.074 6.942 1.00 39.79 185 LYS A O 1
ATOM 1473 N N . ALA A 1 187 ? 22.076 40.752 7.961 1.00 40.35 186 ALA A N 1
ATOM 1474 C CA . ALA A 1 187 ? 22.838 39.620 7.452 1.00 42.32 186 ALA A CA 1
ATOM 1475 C C . ALA A 1 187 ? 22.273 38.324 8.022 1.00 44.27 186 ALA A C 1
ATOM 1476 O O . ALA A 1 187 ? 21.918 38.246 9.202 1.00 44.23 186 ALA A O 1
ATOM 1478 N N . GLN A 1 188 ? 22.172 37.308 7.169 1.00 45.70 187 GLN A N 1
ATOM 1479 C CA . GLN A 1 188 ? 21.563 36.040 7.557 1.00 47.24 187 GLN A CA 1
ATOM 1480 C C . GLN A 1 188 ? 22.598 34.920 7.609 1.00 47.33 187 GLN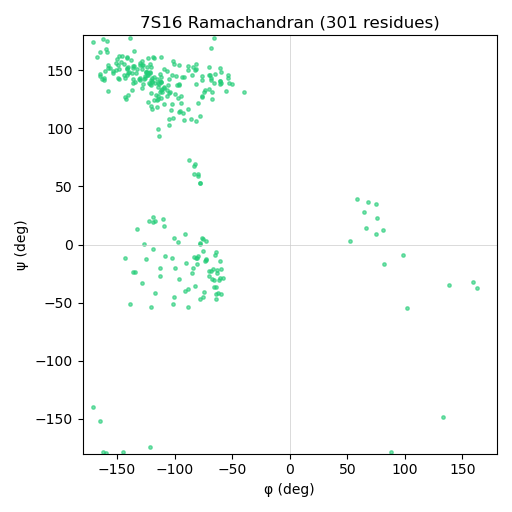 A C 1
ATOM 1481 O O . GLN A 1 188 ? 23.284 34.652 6.623 1.00 47.20 187 GLN A O 1
ATOM 1483 N N . THR A 1 201 ? 13.276 30.326 20.145 1.00 44.17 200 THR A N 1
ATOM 1484 C CA . THR A 1 201 ? 12.005 31.040 20.187 1.00 43.59 200 THR A CA 1
ATOM 1485 C C . THR A 1 201 ? 10.886 30.157 19.638 1.00 41.50 200 THR A C 1
ATOM 1486 O O . THR A 1 201 ? 9.874 29.921 20.307 1.00 42.86 200 THR A O 1
ATOM 1488 N N . ASP A 1 202 ? 11.090 29.659 18.415 1.00 37.34 201 ASP A N 1
ATOM 1489 C CA . ASP A 1 202 ? 10.108 28.779 17.790 1.00 32.99 201 ASP A CA 1
ATOM 1490 C C . ASP A 1 202 ? 9.915 27.503 18.598 1.00 29.26 201 ASP A C 1
ATOM 1491 O O . ASP A 1 202 ? 8.825 26.920 18.594 1.00 28.74 201 ASP A O 1
ATOM 1496 N N . ALA A 1 203 ? 10.960 27.054 19.286 1.00 26.59 202 ALA A N 1
ATOM 1497 C CA . ALA A 1 203 ? 10.897 25.859 20.107 1.00 24.91 202 ALA A CA 1
ATOM 1498 C C . ALA A 1 203 ? 11.734 26.120 21.342 1.00 25.18 202 ALA A C 1
ATOM 1499 O O . ALA A 1 203 ? 12.900 26.514 21.231 1.00 27.46 202 ALA A O 1
ATOM 1501 N N . ILE A 1 204 ? 11.134 25.945 22.511 1.00 21.38 203 ILE A N 1
ATOM 1502 C CA . ILE A 1 204 ? 11.839 26.111 23.773 1.00 21.23 203 ILE A CA 1
ATOM 1503 C C . ILE A 1 204 ? 11.558 24.888 24.627 1.00 18.05 203 ILE A C 1
ATOM 1504 O O . ILE A 1 204 ? 10.457 24.331 24.589 1.00 17.69 203 ILE A O 1
ATOM 1509 N N . VAL A 1 205 ? 12.558 24.450 25.387 1.00 16.11 204 VAL A N 1
ATOM 1510 C CA . VAL A 1 205 ? 12.306 23.345 26.295 1.00 15.77 204 VAL A CA 1
ATOM 1511 C C . VAL A 1 205 ? 11.412 23.829 27.427 1.00 14.61 204 VAL A C 1
ATOM 1512 O O . VAL A 1 205 ? 11.603 24.923 27.979 1.00 16.53 204 VAL A O 1
ATOM 1516 N N . LYS A 1 206 ? 10.391 23.034 27.734 1.00 13.63 205 LYS A N 1
ATOM 1517 C CA . LYS A 1 206 ? 9.401 23.326 28.759 1.00 13.18 205 LYS A CA 1
ATOM 1518 C C . LYS A 1 206 ? 9.662 22.546 30.045 1.00 13.43 205 LYS A C 1
ATOM 1519 O O . LYS A 1 206 ? 9.717 23.130 31.132 1.00 13.60 205 LYS A O 1
ATOM 1525 N N . PHE A 1 207 ? 9.832 21.230 29.942 1.00 12.66 206 PHE A N 1
ATOM 1526 C CA . PHE A 1 207 ? 10.142 20.391 31.090 1.00 11.81 206 PHE A CA 1
ATOM 1527 C C . PHE A 1 207 ? 11.383 19.570 30.772 1.00 11.37 206 PHE A C 1
ATOM 1528 O O . PHE A 1 207 ? 11.502 19.034 29.666 1.00 12.33 206 PHE A O 1
ATOM 1536 N N . VAL A 1 208 ? 12.287 19.436 31.746 1.00 11.23 207 VAL A N 1
ATOM 1537 C CA . VAL A 1 208 ? 13.365 18.444 31.689 1.00 11.35 207 VAL A CA 1
ATOM 1538 C C . VAL A 1 208 ? 13.093 17.460 32.819 1.00 10.88 207 VAL A C 1
ATOM 1539 O O . VAL A 1 208 ? 13.330 17.759 34.001 1.00 11.68 207 VAL A O 1
ATOM 1543 N N . LEU A 1 209 ? 12.506 16.317 32.458 1.00 13.39 208 LEU A N 1
ATOM 1544 C CA . LEU A 1 209 ? 12.106 15.303 33.427 1.00 16.11 208 LEU A CA 1
ATOM 1545 C C . LEU A 1 209 ? 13.332 14.473 33.789 1.00 18.08 208 LEU A C 1
ATOM 1546 O O . LEU A 1 209 ? 13.913 13.797 32.930 1.00 16.72 208 LEU A O 1
ATOM 1551 N N A GLU A 1 210 ? 13.789 14.709 35.011 0.49 21.55 209 GLU A N 1
ATOM 1552 N N B GLU A 1 210 ? 13.696 14.412 35.073 0.51 20.43 209 GLU A N 1
ATOM 1553 C CA A GLU A 1 210 ? 14.738 13.879 35.709 0.49 22.57 209 GLU A CA 1
ATOM 1554 C CA B GLU A 1 210 ? 15.027 13.932 35.458 0.51 20.62 209 GLU A CA 1
ATOM 1555 C C A GLU A 1 210 ? 13.950 12.867 36.516 0.49 20.47 209 GLU A C 1
ATOM 1556 C C B GLU A 1 210 ? 15.058 12.581 36.181 0.51 18.48 209 GLU A C 1
ATOM 1557 O O A GLU A 1 210 ? 12.883 13.167 37.062 0.49 21.23 209 GLU A O 1
ATOM 1558 O O B GLU A 1 210 ? 16.109 12.209 36.727 0.51 18.56 209 GLU A O 1
ATOM 1569 N N A GLY A 1 211 ? 14.483 11.669 36.587 0.49 17.45 210 GLY A N 1
ATOM 1570 N N B GLY A 1 211 ? 13.959 11.827 36.181 0.51 16.49 210 GLY A N 1
ATOM 1571 C CA A GLY A 1 211 ? 13.775 10.582 37.205 0.49 17.57 210 GLY A CA 1
ATOM 1572 C CA B GLY A 1 211 ? 13.817 10.731 37.131 0.51 15.78 210 GLY A CA 1
ATOM 1573 C C A GLY A 1 211 ? 14.478 9.308 36.819 0.49 15.75 210 GLY A C 1
ATOM 1574 C C B GLY A 1 211 ? 14.671 9.505 36.845 0.51 13.80 210 GLY A C 1
ATOM 1575 O O A GLY A 1 211 ? 14.614 8.407 37.647 0.49 15.62 210 GLY A O 1
ATOM 1576 O O B GLY A 1 211 ? 15.042 8.784 37.775 0.51 13.66 210 GLY A O 1
ATOM 1577 N N . HIS A 1 212 ? 14.948 9.222 35.572 1.00 13.27 211 HIS A N 1
ATOM 1578 C CA . HIS A 1 212 ? 15.762 8.076 35.179 1.00 13.50 211 HIS A CA 1
ATOM 1579 C C . HIS A 1 212 ? 17.229 8.334 35.527 1.00 15.26 211 HIS A C 1
ATOM 1580 O O . HIS A 1 212 ? 17.758 9.429 35.310 1.00 16.75 211 HIS A O 1
ATOM 1587 N N . ASP A 1 213 ? 17.905 7.305 36.034 1.00 16.23 212 ASP A N 1
ATOM 1588 C CA . ASP A 1 213 ? 19.320 7.424 36.357 1.00 16.64 212 ASP A CA 1
ATOM 1589 C C . ASP A 1 213 ? 20.209 6.624 35.408 1.00 15.22 212 ASP A C 1
ATOM 1590 O O . ASP A 1 213 ? 21.385 6.390 35.704 1.00 15.85 212 ASP A O 1
ATOM 1595 N N . ARG A 1 214 ? 19.659 6.212 34.265 1.00 14.38 213 ARG A N 1
ATOM 1596 C CA . ARG A 1 214 ? 20.412 5.692 33.128 1.00 12.79 213 ARG A CA 1
ATOM 1597 C C . ARG A 1 214 ? 19.792 6.280 31.869 1.00 13.45 213 ARG A C 1
ATOM 1598 O O . ARG A 1 214 ? 18.793 6.997 31.934 1.00 13.64 213 ARG A O 1
ATOM 1606 N N . GLY A 1 215 ? 20.381 5.964 30.716 1.00 13.18 214 GLY A N 1
ATOM 1607 C CA . GLY A 1 215 ? 19.876 6.491 29.458 1.00 12.06 214 GLY A CA 1
ATOM 1608 C C . GLY A 1 215 ? 18.440 6.082 29.188 1.00 12.13 214 GLY A C 1
ATOM 1609 O O . GLY A 1 215 ? 17.987 5.006 29.583 1.00 12.84 214 GLY A O 1
ATOM 1610 N N . VAL A 1 216 ? 17.715 6.962 28.497 1.00 10.57 215 VAL A N 1
ATOM 1611 C CA . VAL A 1 216 ? 16.310 6.748 28.162 1.00 10.56 215 VAL A CA 1
ATOM 1612 C C . VAL A 1 216 ? 16.205 6.434 26.676 1.00 10.76 215 VAL A C 1
ATOM 1613 O O . VAL A 1 216 ? 16.711 7.189 25.835 1.00 11.48 215 VAL A O 1
ATOM 1617 N N . ASN A 1 217 ? 15.529 5.332 26.351 1.00 10.25 216 ASN A N 1
ATOM 1618 C CA . ASN A 1 217 ? 15.439 4.852 24.976 1.00 10.86 216 ASN A CA 1
ATOM 1619 C C . ASN A 1 217 ? 14.141 5.210 24.276 1.00 10.37 216 ASN A C 1
ATOM 1620 O O . ASN A 1 217 ? 14.096 5.171 23.036 1.00 12.20 216 ASN A O 1
ATOM 1625 N N . TRP A 1 218 ? 13.084 5.536 25.018 1.00 9.81 217 TRP A N 1
ATOM 1626 C CA . TRP A 1 218 ? 11.791 5.712 24.376 1.00 9.73 217 TRP A CA 1
ATOM 1627 C C . TRP A 1 218 ? 10.918 6.621 25.226 1.00 9.63 217 TRP A C 1
ATOM 1628 O O . TRP A 1 218 ? 11.049 6.669 26.452 1.00 10.27 217 TRP A O 1
ATOM 1639 N N . CYS A 1 219 ? 10.004 7.314 24.556 1.00 10.27 218 CYS A N 1
ATOM 1640 C CA . CYS A 1 219 ? 8.995 8.129 25.212 1.00 9.95 218 CYS A CA 1
ATOM 1641 C C . CYS A 1 219 ? 7.736 8.137 24.366 1.00 10.49 218 CYS A C 1
ATOM 1642 O O . CYS A 1 219 ? 7.796 8.024 23.139 1.00 11.42 218 CYS A O 1
ATOM 1645 N N . ALA A 1 220 ? 6.589 8.286 25.027 1.00 10.65 219 ALA A N 1
ATOM 1646 C CA . ALA A 1 220 ? 5.311 8.247 24.330 1.00 11.59 219 ALA A CA 1
ATOM 1647 C C . ALA A 1 220 ? 4.304 9.131 25.046 1.00 11.00 219 ALA A C 1
ATOM 1648 O O . ALA A 1 220 ? 4.276 9.182 26.278 1.00 12.27 219 ALA A O 1
ATOM 1650 N N . PHE A 1 221 ? 3.463 9.800 24.267 1.00 11.94 220 PHE A N 1
ATOM 1651 C CA . PHE A 1 221 ? 2.281 10.465 24.797 1.00 12.57 220 PHE A CA 1
ATOM 1652 C C . PHE A 1 221 ? 1.085 9.525 24.706 1.00 12.40 220 PHE A C 1
ATOM 1653 O O . PHE A 1 221 ? 0.933 8.785 23.728 1.00 14.22 220 PHE A O 1
ATOM 1661 N N . HIS A 1 222 ? 0.201 9.594 25.696 1.00 11.68 221 HIS A N 1
ATOM 1662 C CA . HIS A 1 222 ? -1.098 8.961 25.528 1.00 12.07 221 HIS A CA 1
ATOM 1663 C C . HIS A 1 222 ? -1.877 9.737 24.466 1.00 12.28 221 HIS A C 1
ATOM 1664 O O . HIS A 1 222 ? -1.760 10.962 24.387 1.00 13.74 221 HIS A O 1
ATOM 1671 N N . PRO A 1 223 ? -2.635 9.057 23.599 1.00 12.64 222 PRO A N 1
ATOM 1672 C CA . PRO A 1 223 ? -3.286 9.773 22.489 1.00 13.56 222 PRO A CA 1
ATOM 1673 C C . PRO A 1 223 ? -4.365 10.750 22.923 1.00 13.05 222 PRO A C 1
ATOM 1674 O O . PRO A 1 223 ? -4.689 11.659 22.144 1.00 14.47 222 PRO A O 1
ATOM 1678 N N . THR A 1 224 ? -4.941 10.597 24.119 1.00 12.16 223 THR A N 1
ATOM 1679 C CA . THR A 1 224 ? -6.053 11.446 24.557 1.00 12.84 223 THR A CA 1
ATOM 1680 C C . THR A 1 224 ? -5.939 11.945 25.995 1.00 13.45 223 THR A C 1
ATOM 1681 O O . THR A 1 224 ? -6.550 12.970 26.317 1.00 16.26 223 THR A O 1
ATOM 1685 N N . LEU A 1 225 ? -5.199 11.276 26.873 1.00 13.12 224 LEU A N 1
ATOM 1686 C CA . LEU A 1 225 ? -5.035 11.664 28.264 1.00 13.65 224 LEU A CA 1
ATOM 1687 C C . LEU A 1 225 ? -3.703 12.378 28.449 1.00 12.99 224 LEU A C 1
ATOM 1688 O O . LEU A 1 225 ? -2.762 12.169 27.677 1.00 12.42 224 LEU A O 1
ATOM 1693 N N . PRO A 1 226 ? -3.578 13.221 29.480 1.00 13.62 225 PRO A N 1
ATOM 1694 C CA . PRO A 1 226 ? -2.373 14.057 29.646 1.00 12.97 225 PRO A CA 1
ATOM 1695 C C . PRO A 1 226 ? -1.231 13.310 30.329 1.00 11.86 225 PRO A C 1
ATOM 1696 O O . PRO A 1 226 ? -0.747 13.688 31.404 1.00 12.54 225 PRO A O 1
ATOM 1700 N N . LEU A 1 227 ? -0.788 12.227 29.690 1.00 11.28 226 LEU A N 1
ATOM 1701 C CA . LEU A 1 227 ? 0.156 11.290 30.282 1.00 10.48 226 LEU A CA 1
ATOM 1702 C C . LEU A 1 227 ? 1.326 11.065 29.339 1.00 10.83 226 LEU A C 1
ATOM 1703 O O . LEU A 1 227 ? 1.179 11.118 28.114 1.00 11.29 226 LEU A O 1
ATOM 1708 N N . ILE A 1 228 ? 2.479 10.760 29.935 1.00 10.88 227 ILE A N 1
ATOM 1709 C CA . ILE A 1 228 ? 3.710 10.446 29.220 1.00 10.98 227 ILE A CA 1
ATOM 1710 C C . ILE A 1 228 ? 4.273 9.157 29.808 1.00 10.88 227 ILE A C 1
ATOM 1711 O O . ILE A 1 228 ? 4.218 8.944 31.024 1.00 10.64 227 ILE A O 1
ATOM 1716 N N . LEU A 1 229 ? 4.840 8.312 28.952 1.00 10.92 228 LEU A N 1
ATOM 1717 C CA . LEU A 1 229 ? 5.601 7.143 29.373 1.00 10.88 228 LEU A CA 1
ATOM 1718 C C . LEU A 1 229 ? 7.033 7.276 28.883 1.00 11.16 228 LEU A C 1
ATOM 1719 O O . LEU A 1 229 ? 7.272 7.776 27.780 1.00 13.56 228 LEU A O 1
ATOM 1724 N N . SER A 1 230 ? 7.981 6.801 29.686 1.00 10.69 229 SER A N 1
ATOM 1725 C CA . SER A 1 230 ? 9.379 6.772 29.288 1.00 10.71 229 SER A CA 1
ATOM 1726 C C . SER A 1 230 ? 10.028 5.496 29.795 1.00 11.21 229 SER A C 1
ATOM 1727 O O . SER A 1 230 ? 9.615 4.934 30.809 1.00 12.32 229 SER A O 1
ATOM 1730 N N . ALA A 1 231 ? 11.047 5.029 29.076 1.00 11.81 230 ALA A N 1
ATOM 1731 C CA . ALA A 1 231 ? 11.654 3.759 29.444 1.00 12.76 230 ALA A CA 1
ATOM 1732 C C . ALA A 1 231 ? 13.099 3.724 28.991 1.00 11.28 230 ALA A C 1
ATOM 1733 O O . ALA A 1 231 ? 13.456 4.305 27.966 1.00 11.64 230 ALA A O 1
ATOM 1735 N N . GLY A 1 232 ? 13.930 3.017 29.723 1.00 12.31 231 GLY A N 1
ATOM 1736 C CA . GLY A 1 232 ? 15.319 2.942 29.322 1.00 14.48 231 GLY A CA 1
ATOM 1737 C C . GLY A 1 232 ? 16.204 1.896 29.926 1.00 12.48 231 GLY A C 1
ATOM 1738 O O . GLY A 1 232 ? 15.761 0.799 30.300 1.00 11.42 231 GLY A O 1
ATOM 1739 N N . ASP A 1 233 ? 17.493 2.234 29.976 1.00 12.84 232 ASP A N 1
ATOM 1740 C CA . ASP A 1 233 ? 18.554 1.312 30.360 1.00 12.53 232 ASP A CA 1
ATOM 1741 C C . ASP A 1 233 ? 18.559 1.014 31.851 1.00 13.15 232 ASP A C 1
ATOM 1742 O O . ASP A 1 233 ? 19.268 0.095 32.278 1.00 15.41 232 ASP A O 1
ATOM 1747 N N . ASP A 1 234 ? 17.812 1.776 32.646 1.00 11.95 233 ASP A N 1
ATOM 1748 C CA . ASP A 1 234 ? 17.612 1.470 34.056 1.00 12.51 233 ASP A CA 1
ATOM 1749 C C . ASP A 1 234 ? 16.596 0.357 34.271 1.00 12.18 233 ASP A C 1
ATOM 1750 O O . ASP A 1 234 ? 16.317 0.006 35.423 1.00 12.51 233 ASP A O 1
ATOM 1755 N N . ARG A 1 235 ? 16.045 -0.202 33.194 1.00 11.66 234 ARG A N 1
ATOM 1756 C CA . ARG A 1 235 ? 15.063 -1.283 33.239 1.00 11.59 234 ARG A CA 1
ATOM 1757 C C . ARG A 1 235 ? 13.681 -0.801 33.655 1.00 11.41 234 ARG A C 1
ATOM 1758 O O . ARG A 1 235 ? 12.791 -1.632 33.902 1.00 12.86 234 ARG A O 1
ATOM 1766 N N . LEU A 1 236 ? 13.469 0.513 33.744 1.00 10.98 235 LEU A N 1
ATOM 1767 C CA . LEU A 1 236 ? 12.247 1.070 34.302 1.00 11.63 235 LEU A CA 1
ATOM 1768 C C . LEU A 1 236 ? 11.365 1.650 33.210 1.00 11.21 235 LEU A C 1
ATOM 1769 O O . LEU A 1 236 ? 11.852 2.178 32.205 1.00 12.26 235 LEU A O 1
ATOM 1774 N N . VAL A 1 237 ? 10.058 1.589 33.446 1.00 10.69 236 VAL A N 1
ATOM 1775 C CA . VAL A 1 237 ? 9.071 2.328 32.667 1.00 10.37 236 VAL A CA 1
ATOM 1776 C C . VAL A 1 237 ? 8.421 3.319 33.616 1.00 10.93 236 VAL A C 1
ATOM 1777 O O . VAL A 1 237 ? 7.816 2.916 34.614 1.00 13.39 236 VAL A O 1
ATOM 1781 N N . LYS A 1 238 ? 8.564 4.609 33.331 1.00 10.70 237 LYS A N 1
ATOM 1782 C CA . LYS A 1 238 ? 8.023 5.646 34.204 1.00 10.59 237 LYS A CA 1
ATOM 1783 C C . LYS A 1 238 ? 6.786 6.283 33.584 1.00 10.44 237 LYS A C 1
ATOM 1784 O O . LYS A 1 238 ? 6.749 6.550 32.378 1.00 11.18 237 LYS A O 1
ATOM 1790 N N . LEU A 1 239 ? 5.764 6.495 34.413 1.00 10.70 238 LEU A N 1
ATOM 1791 C CA . LEU A 1 239 ? 4.541 7.181 34.020 1.00 10.73 238 LEU A CA 1
ATOM 1792 C C . LEU A 1 239 ? 4.544 8.586 34.606 1.00 10.74 238 LEU A C 1
ATOM 1793 O O . LEU A 1 239 ? 4.806 8.758 35.804 1.00 11.11 238 LEU A O 1
ATOM 1798 N N . TRP A 1 240 ? 4.261 9.581 33.756 1.00 10.73 239 TRP A N 1
ATOM 1799 C CA . TRP A 1 240 ? 4.211 10.985 34.137 1.00 10.83 239 TRP A CA 1
ATOM 1800 C C . TRP A 1 240 ? 2.844 11.549 33.762 1.00 10.84 239 TRP A C 1
ATOM 1801 O O . TRP A 1 240 ? 2.197 11.079 32.823 1.00 11.11 239 TRP A O 1
ATOM 1812 N N . ARG A 1 241 ? 2.416 12.576 34.485 1.00 10.79 240 ARG A N 1
ATOM 1813 C CA . ARG A 1 241 ? 1.176 13.271 34.179 1.00 10.87 240 ARG A CA 1
ATOM 1814 C C . ARG A 1 241 ? 1.453 14.769 34.142 1.00 10.88 240 ARG A C 1
ATOM 1815 O O . ARG A 1 241 ? 2.395 15.251 34.771 1.00 12.00 240 ARG A O 1
ATOM 1823 N N . MET A 1 242 ? 0.635 15.511 33.401 1.00 11.19 241 MET A N 1
ATOM 1824 C CA . MET A 1 242 ? 0.933 16.930 33.259 1.00 11.33 241 MET A CA 1
ATOM 1825 C C . MET A 1 242 ? -0.334 17.761 33.105 1.00 12.67 241 MET A C 1
ATOM 1826 O O . MET A 1 242 ? -1.420 17.253 32.811 1.00 13.72 241 MET A O 1
ATOM 1831 N N . THR A 1 243 ? -0.167 19.055 33.334 1.00 12.85 242 THR A N 1
ATOM 1832 C CA . THR A 1 243 ? -1.085 20.112 32.928 1.00 13.43 242 THR A CA 1
ATOM 1833 C C . THR A 1 243 ? -0.293 21.073 32.039 1.00 13.73 242 THR A C 1
ATOM 1834 O O . THR A 1 243 ? 0.886 20.847 31.741 1.00 14.62 242 THR A O 1
ATOM 1838 N N . AL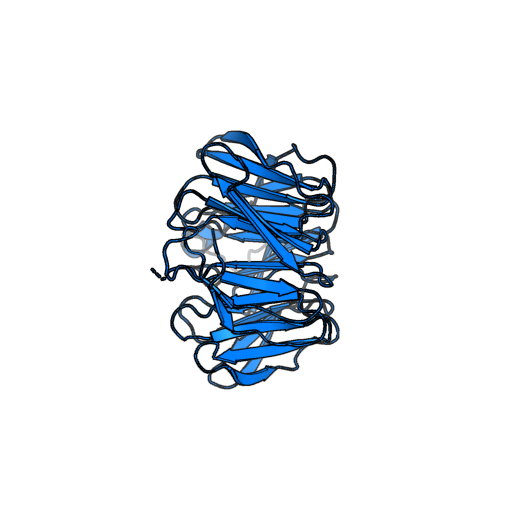A A 1 244 ? -0.932 22.183 31.652 1.00 14.76 243 ALA A N 1
ATOM 1839 C CA . ALA A 1 244 ? -0.220 23.207 30.899 1.00 16.48 243 ALA A CA 1
ATOM 1840 C C . ALA A 1 244 ? 0.914 23.830 31.700 1.00 16.04 243 ALA A C 1
ATOM 1841 O O . ALA A 1 244 ? 1.843 24.390 31.108 1.00 18.31 243 ALA A O 1
ATOM 1843 N N . SER A 1 245 ? 0.873 23.753 33.029 1.00 14.95 244 SER A N 1
ATOM 1844 C CA A SER A 1 245 ? 1.833 24.480 33.847 0.60 16.29 244 SER A CA 1
ATOM 1845 C CA B SER A 1 245 ? 1.825 24.478 33.860 0.40 15.79 244 SER A CA 1
ATOM 1846 C C . SER A 1 245 ? 2.837 23.607 34.587 1.00 14.54 244 SER A C 1
ATOM 1847 O O . SER A 1 245 ? 3.843 24.137 35.061 1.00 15.17 244 SER A O 1
ATOM 1852 N N . LYS A 1 246 ? 2.604 22.302 34.706 1.00 12.96 245 LYS A N 1
ATOM 1853 C CA . LYS A 1 246 ? 3.524 21.478 35.483 1.00 12.38 245 LYS A CA 1
ATOM 1854 C C . LYS A 1 246 ? 3.375 20.026 35.072 1.00 11.25 245 LYS A C 1
ATOM 1855 O O . LYS A 1 246 ? 2.432 19.654 34.378 1.00 12.06 245 LYS A O 1
ATOM 1861 N N . ALA A 1 247 ? 4.324 19.214 35.528 1.00 11.59 246 ALA A N 1
ATOM 1862 C CA . ALA A 1 247 ? 4.282 17.770 35.346 1.00 11.24 246 ALA A CA 1
ATOM 1863 C C . ALA A 1 247 ? 4.657 17.113 36.668 1.00 11.03 246 ALA A C 1
ATOM 1864 O O . ALA A 1 247 ? 5.165 17.766 37.584 1.00 11.69 246 ALA A O 1
ATOM 1866 N N . TRP A 1 248 ? 4.397 15.809 36.767 1.00 10.38 247 TRP A N 1
ATOM 1867 C CA . TRP A 1 248 ? 4.792 15.056 37.943 1.00 11.39 247 TRP A CA 1
ATOM 1868 C C . TRP A 1 248 ? 4.991 13.595 37.571 1.00 10.89 247 TRP A C 1
ATOM 1869 O O . TRP A 1 248 ? 4.322 13.063 36.679 1.00 11.43 247 TRP A O 1
ATOM 1880 N N . GLU A 1 249 ? 5.927 12.959 38.260 1.00 11.86 248 GLU A N 1
ATOM 1881 C CA . GLU A 1 249 ? 6.111 11.521 38.136 1.00 13.40 248 GLU A CA 1
ATOM 1882 C C . GLU A 1 249 ? 5.002 10.821 38.912 1.00 14.02 248 GLU A C 1
ATOM 1883 O O . GLU A 1 249 ? 4.788 11.104 40.095 1.00 17.87 248 GLU A O 1
ATOM 1889 N N . VAL A 1 250 ? 4.288 9.915 38.247 1.00 12.26 249 VAL A N 1
ATOM 1890 C CA . VAL A 1 250 ? 3.195 9.191 38.887 1.00 12.93 249 VAL A CA 1
ATOM 1891 C C . VAL A 1 250 ? 3.693 7.925 39.565 1.00 13.02 249 VAL A C 1
ATOM 1892 O O . VAL A 1 250 ? 3.442 7.709 40.754 1.00 15.19 249 VAL A O 1
ATOM 1896 N N . ASP A 1 251 ? 4.395 7.071 38.824 1.00 12.32 250 ASP A N 1
ATOM 1897 C CA . ASP A 1 251 ? 4.809 5.771 39.335 1.00 12.32 250 ASP A CA 1
ATOM 1898 C C . ASP A 1 251 ? 5.781 5.161 38.331 1.00 10.61 250 ASP A C 1
ATOM 1899 O O . ASP A 1 251 ? 5.993 5.693 37.231 1.00 12.15 250 ASP A O 1
ATOM 1904 N N . THR A 1 252 ? 6.345 4.016 38.723 1.00 11.75 251 THR A N 1
ATOM 1905 C CA . THR A 1 252 ? 7.307 3.278 37.922 1.00 12.84 251 THR A CA 1
ATOM 1906 C C . THR A 1 252 ? 6.850 1.830 37.817 1.00 12.35 251 THR A C 1
ATOM 1907 O O . THR A 1 252 ? 6.471 1.222 38.820 1.00 14.23 251 THR A O 1
ATOM 1911 N N . CYS A 1 253 ? 6.904 1.276 36.605 1.00 11.78 252 CYS A N 1
ATOM 1912 C CA . CYS A 1 253 ? 6.691 -0.152 36.377 1.00 11.74 252 CYS A CA 1
ATOM 1913 C C . CYS A 1 253 ? 8.038 -0.848 36.522 1.00 11.62 252 CYS A C 1
ATOM 1914 O O . CYS A 1 253 ? 8.965 -0.580 35.745 1.00 11.99 252 CYS A O 1
ATOM 1917 N N . ARG A 1 254 ? 8.155 -1.724 37.515 1.00 11.39 253 ARG A N 1
ATOM 1918 C CA . ARG A 1 254 ? 9.403 -2.409 37.824 1.00 11.70 253 ARG A CA 1
ATOM 1919 C C . ARG A 1 254 ? 9.275 -3.891 37.504 1.00 10.64 253 ARG A C 1
ATOM 1920 O O . ARG A 1 254 ? 8.302 -4.536 37.900 1.00 12.07 253 ARG A O 1
ATOM 1928 N N . GLY A 1 255 ? 10.274 -4.437 36.821 1.00 11.12 254 GLY A N 1
ATOM 1929 C CA . GLY A 1 255 ? 10.335 -5.868 36.616 1.00 11.89 254 GLY A CA 1
ATOM 1930 C C . GLY A 1 255 ? 11.193 -6.288 35.444 1.00 10.36 254 GLY A C 1
ATOM 1931 O O . GLY A 1 255 ? 11.773 -7.372 35.476 1.00 11.35 254 GLY A O 1
ATOM 1932 N N . HIS A 1 256 ? 11.273 -5.486 34.382 1.00 10.85 255 HIS A N 1
ATOM 1933 C CA . HIS A 1 256 ? 12.187 -5.842 33.304 1.00 10.68 255 HIS A CA 1
ATOM 1934 C C . HIS A 1 256 ? 13.588 -6.066 33.870 1.00 10.63 255 HIS A C 1
ATOM 1935 O O . HIS A 1 256 ? 14.008 -5.420 34.836 1.00 11.34 255 HIS A O 1
ATOM 1942 N N . PHE A 1 257 ? 14.319 -7.000 33.266 1.00 10.33 256 PHE A N 1
ATOM 1943 C CA . PHE A 1 257 ? 15.651 -7.351 33.759 1.00 10.77 256 PHE A CA 1
ATOM 1944 C C . PHE A 1 257 ? 16.751 -7.055 32.738 1.00 11.26 256 PHE A C 1
ATOM 1945 O O . PHE A 1 257 ? 17.867 -7.562 32.862 1.00 11.99 256 PHE A O 1
ATOM 1953 N N . ASN A 1 258 ? 16.467 -6.181 31.774 1.00 11.52 257 ASN A N 1
ATOM 1954 C CA . ASN A 1 258 ? 17.457 -5.655 30.840 1.00 12.02 257 ASN A CA 1
ATOM 1955 C C . ASN A 1 258 ? 16.869 -4.357 30.289 1.00 12.13 257 ASN A C 1
ATOM 1956 O O . ASN A 1 258 ? 15.767 -3.951 30.673 1.00 12.34 257 ASN A O 1
ATOM 1961 N N . ASN A 1 259 ? 17.608 -3.703 29.394 1.00 11.80 258 ASN A N 1
ATOM 1962 C CA . ASN A 1 259 ? 17.181 -2.409 28.861 1.00 12.15 258 ASN A CA 1
ATOM 1963 C C . ASN A 1 259 ? 15.769 -2.491 28.302 1.00 11.62 258 ASN A C 1
ATOM 1964 O O . ASN A 1 259 ? 15.412 -3.455 27.623 1.00 11.82 258 ASN A O 1
ATOM 1969 N N . VAL A 1 260 ? 14.969 -1.461 28.562 1.00 11.02 259 VAL A N 1
ATOM 1970 C CA . VAL A 1 260 ? 13.649 -1.344 27.946 1.00 11.24 259 VAL A CA 1
ATOM 1971 C C . VAL A 1 260 ? 13.809 -0.527 26.669 1.00 11.29 259 VAL A C 1
ATOM 1972 O O . VAL A 1 260 ? 14.300 0.610 26.697 1.00 12.98 259 VAL A O 1
ATOM 1976 N N A SER A 1 261 ? 13.405 -1.101 25.544 0.49 11.31 260 SER A N 1
ATOM 1977 N N B SER A 1 261 ? 13.419 -1.125 25.544 0.51 11.33 260 SER A N 1
ATOM 1978 C CA A SER A 1 261 ? 13.635 -0.459 24.261 0.49 11.75 260 SER A CA 1
ATOM 1979 C CA B SER A 1 261 ? 13.601 -0.532 24.228 0.51 11.72 260 SER A CA 1
ATOM 1980 C C A SER A 1 261 ? 12.458 0.378 23.786 0.49 11.50 260 SER A C 1
ATOM 1981 C C B SER A 1 261 ? 12.473 0.408 23.841 0.51 11.87 260 SER A C 1
ATOM 1982 O O A SER A 1 261 ? 12.648 1.252 22.929 0.49 11.82 260 SER A O 1
ATOM 1983 O O B SER A 1 261 ? 12.709 1.381 23.114 0.51 12.94 260 SER A O 1
ATOM 1988 N N . CYS A 1 262 ? 11.256 0.150 24.310 1.00 11.21 261 CYS A N 1
ATOM 1989 C CA . CYS A 1 262 ? 10.086 0.818 23.763 1.00 11.10 261 CYS A CA 1
ATOM 1990 C C . CYS A 1 262 ? 8.924 0.648 24.733 1.00 11.06 261 CYS A C 1
ATOM 1991 O O . CYS A 1 262 ? 8.877 -0.309 25.511 1.00 12.57 261 CYS A O 1
ATOM 1994 N N . CYS A 1 263 ? 7.978 1.583 24.675 1.00 10.85 262 CYS A N 1
ATOM 1995 C CA . CYS A 1 263 ? 6.807 1.548 25.546 1.00 11.55 262 CYS A CA 1
ATOM 1996 C C . CYS A 1 263 ? 5.695 2.363 24.904 1.00 11.40 262 CYS A C 1
ATOM 1997 O O . CYS A 1 263 ? 5.959 3.284 24.127 1.00 12.12 262 CYS A O 1
ATOM 2000 N N . LEU A 1 264 ? 4.452 2.027 25.248 1.00 10.92 263 LEU A N 1
ATOM 2001 C CA . LEU A 1 264 ? 3.311 2.736 24.679 1.00 11.39 263 LEU A CA 1
ATOM 2002 C C . LEU A 1 264 ? 2.093 2.556 25.570 1.00 10.52 263 LEU A C 1
ATOM 2003 O O . LEU A 1 264 ? 2.041 1.667 26.428 1.00 10.60 263 LEU A O 1
ATOM 2008 N N . PHE A 1 265 ? 1.091 3.398 25.321 1.00 10.55 264 PHE A N 1
ATOM 2009 C CA . PHE A 1 265 ? -0.209 3.278 25.964 1.00 11.10 264 PHE A CA 1
ATOM 2010 C C . PHE A 1 265 ? -1.178 2.509 25.070 1.00 11.00 264 PHE A C 1
ATOM 2011 O O . PHE A 1 265 ? -1.247 2.745 23.859 1.00 11.95 264 PHE A O 1
ATOM 2019 N N . HIS A 1 266 ? -1.953 1.620 25.666 1.00 11.47 265 HIS A N 1
ATOM 2020 C CA . HIS A 1 266 ? -3.107 1.098 24.949 1.00 12.15 265 HIS A CA 1
ATOM 2021 C C . HIS A 1 266 ? -4.105 2.242 24.779 1.00 11.67 265 HIS A C 1
ATOM 2022 O O . HIS A 1 266 ? -4.500 2.858 25.782 1.00 13.37 265 HIS A O 1
ATOM 2029 N N . PRO A 1 267 ? -4.551 2.564 23.556 1.00 11.74 266 PRO A N 1
ATOM 2030 C CA . PRO A 1 267 ? -5.446 3.728 23.394 1.00 13.17 266 PRO A CA 1
ATOM 2031 C C . PRO A 1 267 ? -6.817 3.544 23.999 1.00 13.82 266 PRO A C 1
ATOM 2032 O O . PRO A 1 267 ? -7.478 4.549 24.292 1.00 15.31 266 PRO A O 1
ATOM 2036 N N . HIS A 1 268 ? -7.276 2.303 24.180 1.00 13.73 267 HIS A N 1
ATOM 2037 C CA . HIS A 1 268 ? -8.680 2.049 24.479 1.00 14.70 267 HIS A CA 1
ATOM 2038 C C . HIS A 1 268 ? -8.907 1.208 25.720 1.00 16.04 267 HIS A C 1
ATOM 2039 O O . HIS A 1 268 ? -10.063 0.917 26.046 1.00 18.94 267 HIS A O 1
ATOM 2046 N N . GLN A 1 269 ? -7.847 0.805 26.409 1.00 14.53 268 GLN A N 1
ATOM 2047 C CA A GLN A 1 269 ? -7.948 0.088 27.669 0.69 14.44 268 GLN A CA 1
ATOM 2048 C CA B GLN A 1 269 ? -7.942 0.082 27.667 0.31 15.15 268 GLN A CA 1
ATOM 2049 C C . GLN A 1 269 ? -6.921 0.675 28.624 1.00 13.55 268 GLN A C 1
ATOM 2050 O O . GLN A 1 269 ? -5.958 1.328 28.207 1.00 13.29 268 GLN A O 1
ATOM 2061 N N . GLU A 1 270 ? -7.133 0.435 29.918 1.00 14.16 269 GLU A N 1
ATOM 2062 C CA . GLU A 1 270 ? -6.2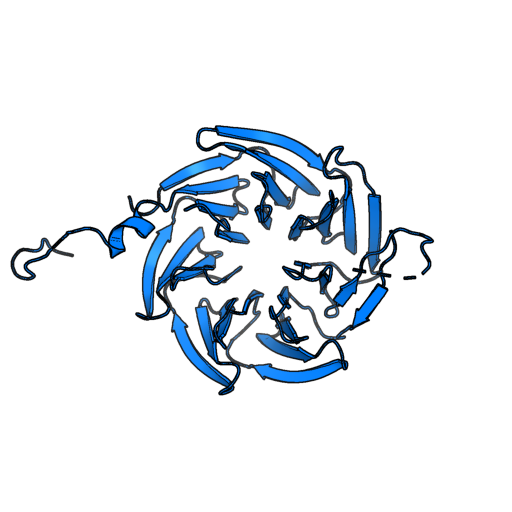84 1.010 30.962 1.00 14.32 269 GLU A CA 1
ATOM 2063 C C . GLU A 1 270 ? -5.025 0.158 31.154 1.00 12.59 269 GLU A C 1
ATOM 2064 O O . GLU A 1 270 ? -4.797 -0.461 32.199 1.00 13.51 269 GLU A O 1
ATOM 2070 N N . LEU A 1 271 ? -4.174 0.174 30.120 1.00 12.27 270 LEU A N 1
ATOM 2071 C CA . LEU A 1 271 ? -3.008 -0.698 30.061 1.00 12.35 270 LEU A CA 1
ATOM 2072 C C . LEU A 1 271 ? -1.812 0.048 29.480 1.00 11.67 270 LEU A C 1
ATOM 2073 O O . LEU A 1 271 ? -1.953 0.917 28.610 1.00 12.54 270 LEU A O 1
ATOM 2078 N N . ILE A 1 272 ? -0.629 -0.325 29.965 1.00 11.45 271 ILE A N 1
ATOM 2079 C CA . ILE A 1 272 ? 0.666 0.133 29.468 1.00 12.21 271 ILE A CA 1
ATOM 2080 C C . ILE A 1 272 ? 1.363 -1.091 28.889 1.00 11.25 271 ILE A C 1
ATOM 2081 O O . ILE A 1 272 ? 1.267 -2.178 29.465 1.00 11.37 271 ILE A O 1
ATOM 2086 N N . LEU A 1 273 ? 2.085 -0.926 27.779 1.00 11.38 272 LEU A N 1
ATOM 2087 C CA . LEU A 1 273 ? 2.902 -2.009 27.237 1.00 11.08 272 LEU A CA 1
ATOM 2088 C C . LEU A 1 273 ? 4.354 -1.561 27.114 1.00 10.71 272 LEU A C 1
ATOM 2089 O O . LEU A 1 273 ? 4.641 -0.398 26.808 1.00 12.05 272 LEU A O 1
ATOM 2094 N N . SER A 1 274 ? 5.278 -2.497 27.331 1.00 10.22 273 SER A N 1
ATOM 2095 C CA . SER A 1 274 ? 6.691 -2.206 27.153 1.00 10.84 273 SER A CA 1
ATOM 2096 C C . SER A 1 274 ? 7.356 -3.423 26.519 1.00 10.71 273 SER A C 1
ATOM 2097 O O . SER A 1 274 ? 6.830 -4.538 26.567 1.00 11.71 273 SER A O 1
ATOM 2100 N N . ALA A 1 275 ? 8.534 -3.206 25.934 1.00 10.96 274 ALA A N 1
ATOM 2101 C CA . ALA A 1 275 ? 9.276 -4.260 25.251 1.00 11.34 274 ALA A CA 1
ATOM 2102 C C . ALA A 1 275 ? 10.756 -4.084 25.533 1.00 11.57 274 ALA A C 1
ATOM 2103 O O . ALA A 1 275 ? 11.238 -2.954 25.623 1.00 12.46 274 ALA A O 1
ATOM 2105 N N . SER A 1 276 ? 11.484 -5.198 25.638 1.00 11.26 275 SER A N 1
ATOM 2106 C CA . SER A 1 276 ? 12.804 -5.125 26.254 1.00 11.04 275 SER A CA 1
ATOM 2107 C C . SER A 1 276 ? 13.806 -6.109 25.649 1.00 11.65 275 SER A C 1
ATOM 2108 O O . SER A 1 276 ? 13.450 -7.152 25.071 1.00 11.43 275 SER A O 1
ATOM 2111 N N . GLU A 1 277 ? 15.090 -5.766 25.827 1.00 11.57 276 GLU A N 1
ATOM 2112 C CA . GLU A 1 277 ? 16.185 -6.688 25.557 1.00 12.10 276 GLU A CA 1
ATOM 2113 C C . GLU A 1 277 ? 16.183 -7.898 26.4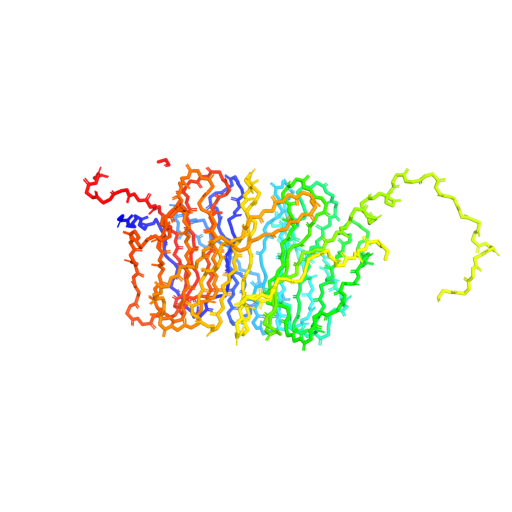81 1.00 12.25 276 GLU A C 1
ATOM 2114 O O . GLU A 1 277 ? 16.947 -8.837 26.229 1.00 12.84 276 GLU A O 1
ATOM 2120 N N . ASP A 1 278 ? 15.344 -7.917 27.521 1.00 11.74 277 ASP A N 1
ATOM 2121 C CA . ASP A 1 278 ? 15.169 -9.127 28.321 1.00 11.51 277 ASP A CA 1
ATOM 2122 C C . ASP A 1 278 ? 14.309 -10.177 27.619 1.00 11.96 277 ASP A C 1
ATOM 2123 O O . ASP A 1 278 ? 13.997 -11.214 28.216 1.00 12.24 277 ASP A O 1
ATOM 2128 N N . LYS A 1 279 ? 13.936 -9.932 26.361 1.00 11.55 278 LYS A N 1
ATOM 2129 C CA . LYS A 1 279 ? 13.191 -10.862 25.508 1.00 11.82 278 LYS A CA 1
ATOM 2130 C C . LYS A 1 279 ? 11.719 -10.925 25.882 1.00 11.51 278 LYS A C 1
ATOM 2131 O O . LYS A 1 279 ? 11.035 -11.902 25.547 1.00 12.61 278 LYS A O 1
ATOM 2137 N N . THR A 1 280 ? 11.196 -9.883 26.538 1.00 11.46 279 THR A N 1
ATOM 2138 C CA . THR A 1 280 ? 9.794 -9.856 26.934 1.00 11.23 279 THR A CA 1
ATOM 2139 C C . THR A 1 280 ? 9.063 -8.619 26.422 1.00 11.22 279 THR A C 1
ATOM 2140 O O . THR A 1 280 ? 9.633 -7.527 26.271 1.00 11.73 279 THR A O 1
ATOM 2144 N N . ILE A 1 281 ? 7.776 -8.828 26.156 1.00 11.66 280 ILE A N 1
ATOM 2145 C CA . ILE A 1 281 ? 6.778 -7.769 26.102 1.00 11.44 280 ILE A CA 1
ATOM 2146 C C . ILE A 1 281 ? 5.968 -7.872 27.387 1.00 11.08 280 ILE A C 1
ATOM 2147 O O . ILE A 1 281 ? 5.537 -8.968 27.767 1.00 12.38 280 ILE A O 1
ATOM 2152 N N . ARG A 1 282 ? 5.786 -6.750 28.079 1.00 11.25 281 ARG A N 1
ATOM 2153 C CA . ARG A 1 282 ? 5.055 -6.738 29.339 1.00 10.97 281 ARG A CA 1
ATOM 2154 C C . ARG A 1 282 ? 3.868 -5.785 29.271 1.00 10.54 281 ARG A C 1
ATOM 2155 O O . ARG A 1 282 ? 3.956 -4.687 28.703 1.00 11.56 281 ARG A O 1
ATOM 2163 N N . VAL A 1 283 ? 2.757 -6.244 29.839 1.00 10.85 282 VAL A N 1
ATOM 2164 C CA . VAL A 1 283 ? 1.529 -5.473 29.966 1.00 10.92 282 VAL A CA 1
ATOM 2165 C C . VAL A 1 283 ? 1.360 -5.124 31.438 1.00 10.97 282 VAL A C 1
ATOM 2166 O O . VAL A 1 283 ? 1.541 -5.990 32.310 1.00 11.75 282 VAL A O 1
ATOM 2170 N N . TRP A 1 284 ? 1.003 -3.864 31.710 1.00 11.10 283 TRP A N 1
ATOM 2171 C CA . TRP A 1 284 ? 0.883 -3.362 33.068 1.00 10.82 283 TRP A CA 1
ATOM 2172 C C . TRP A 1 284 ? -0.429 -2.598 33.214 1.00 11.11 283 TRP A C 1
ATOM 2173 O O . TRP A 1 284 ? -0.933 -2.000 32.259 1.00 11.64 283 TRP A O 1
ATOM 2184 N N . ASP A 1 285 ? -0.968 -2.591 34.432 1.00 11.73 284 ASP A N 1
ATOM 2185 C CA . ASP A 1 285 ? -2.194 -1.856 34.706 1.00 12.80 284 ASP A CA 1
ATOM 2186 C C . ASP A 1 285 ? -1.894 -0.357 34.766 1.00 13.48 284 ASP A C 1
ATOM 2187 O O . ASP A 1 285 ? -0.957 0.069 35.442 1.00 13.52 284 ASP A O 1
ATOM 2192 N N . LEU A 1 286 ? -2.690 0.452 34.061 1.00 13.30 285 LEU A N 1
ATOM 2193 C CA . LEU A 1 286 ? -2.417 1.888 34.011 1.00 14.59 285 LEU A CA 1
ATOM 2194 C C . LEU A 1 286 ? -2.586 2.550 35.374 1.00 14.73 285 LEU A C 1
ATOM 2195 O O . LEU A 1 286 ? -1.847 3.488 35.706 1.00 15.13 285 LEU A O 1
ATOM 2200 N N . ASN A 1 287 ? -3.567 2.100 36.158 1.00 15.49 286 ASN A N 1
ATOM 2201 C CA . ASN A 1 287 ? -3.931 2.759 37.407 1.00 17.41 286 ASN A CA 1
ATOM 2202 C C . ASN A 1 287 ? -3.090 2.333 38.601 1.00 17.96 286 ASN A C 1
ATOM 2203 O O . ASN A 1 287 ? -2.977 3.102 39.562 1.00 20.23 286 ASN A O 1
ATOM 2208 N N . ARG A 1 288 ? -2.507 1.136 38.571 1.00 17.43 287 ARG A N 1
ATOM 2209 C CA . ARG A 1 288 ? -1.749 0.625 39.699 1.00 19.43 287 ARG A CA 1
ATOM 2210 C C . ARG A 1 288 ? -0.333 0.224 39.333 1.00 16.81 287 ARG A C 1
ATOM 2211 O O . ARG A 1 288 ? 0.475 -0.005 40.241 1.00 17.59 287 ARG A O 1
ATOM 2215 N N . ARG A 1 289 ? -0.014 0.125 38.040 1.00 15.89 288 ARG A N 1
ATOM 2216 C CA . ARG A 1 289 ? 1.313 -0.246 37.544 1.00 17.42 288 ARG A CA 1
ATOM 2217 C C . ARG A 1 289 ? 1.692 -1.676 37.886 1.00 18.55 288 ARG A C 1
ATOM 2218 O O . ARG A 1 289 ? 2.849 -2.073 37.741 1.00 21.04 288 ARG A O 1
ATOM 2226 N N . THR A 1 290 ? 0.723 -2.471 38.299 1.00 18.79 289 THR A N 1
ATOM 2227 C CA A THR A 1 290 ? 0.976 -3.878 38.550 0.38 19.48 289 THR A CA 1
ATOM 2228 C CA B THR A 1 290 ? 0.981 -3.876 38.549 0.62 19.76 289 THR A CA 1
ATOM 2229 C C . THR A 1 290 ? 1.123 -4.643 37.236 1.00 16.06 289 THR A C 1
ATOM 2230 O O . THR A 1 290 ? 0.559 -4.271 36.196 1.00 14.65 289 THR A O 1
ATOM 2237 N N . ALA A 1 291 ? 1.904 -5.714 37.287 1.00 14.60 290 ALA A N 1
ATOM 2238 C CA . ALA A 1 291 ? 2.090 -6.557 36.119 1.00 13.98 290 ALA A CA 1
ATOM 2239 C C . ALA A 1 291 ? 0.779 -7.256 35.797 1.00 13.90 290 ALA A C 1
ATOM 2240 O O . ALA A 1 291 ? 0.146 -7.837 36.683 1.00 16.81 290 ALA A O 1
ATOM 2242 N N . VAL A 1 292 ? 0.370 -7.197 34.533 1.00 12.14 291 VAL A N 1
ATOM 2243 C CA . VAL A 1 292 ? -0.828 -7.887 34.048 1.00 12.74 291 VAL A CA 1
ATOM 2244 C C . VAL A 1 292 ? -0.480 -9.180 33.315 1.00 12.54 291 VAL A C 1
ATOM 2245 O O . VAL A 1 292 ? -1.108 -10.215 33.536 1.00 13.11 291 VAL A O 1
ATOM 2249 N N . GLN A 1 293 ? 0.515 -9.141 32.430 1.00 11.58 292 GLN A N 1
ATOM 2250 C CA . GLN A 1 293 ? 0.889 -10.308 31.644 1.00 12.10 292 GLN A CA 1
ATOM 2251 C C . GLN A 1 293 ? 2.260 -10.066 31.038 1.00 11.71 292 GLN A C 1
ATOM 2252 O O . GLN A 1 293 ? 2.580 -8.947 30.639 1.00 13.19 292 GLN A O 1
ATOM 2258 N N . THR A 1 294 ? 3.050 -11.134 30.932 1.00 11.41 293 THR A N 1
ATOM 2259 C CA . THR A 1 294 ? 4.315 -11.095 30.215 1.00 12.14 293 THR A CA 1
ATOM 2260 C C . THR A 1 294 ? 4.269 -12.099 29.073 1.00 13.26 293 THR A C 1
ATOM 2261 O O . THR A 1 294 ? 3.709 -13.188 29.218 1.00 14.16 293 THR A O 1
ATOM 2265 N N . PHE A 1 295 ? 4.835 -11.713 27.935 1.00 13.29 294 PHE A N 1
ATOM 2266 C CA . PHE A 1 295 ? 5.044 -12.581 26.788 1.00 13.48 294 PHE A CA 1
ATOM 2267 C C . PHE A 1 295 ? 6.534 -12.616 26.494 1.00 14.05 294 PHE A C 1
ATOM 2268 O O . PHE A 1 295 ? 7.212 -11.600 26.618 1.00 15.20 294 PHE A O 1
ATOM 2276 N N . ARG A 1 296 ? 7.056 -13.776 26.111 1.00 13.89 295 ARG A N 1
ATOM 2277 C CA . ARG A 1 296 ? 8.490 -13.935 25.921 1.00 15.57 295 ARG A CA 1
ATOM 2278 C C . ARG A 1 296 ? 8.780 -14.565 24.567 1.00 15.58 295 ARG A C 1
ATOM 2279 O O . ARG A 1 296 ? 7.946 -15.265 23.988 1.00 17.93 295 ARG A O 1
ATOM 2287 N N . ARG A 1 297 ? 9.989 -14.324 24.074 1.00 15.42 296 ARG A N 1
ATOM 2288 C CA . ARG A 1 297 ? 10.569 -15.129 23.006 1.00 16.41 296 ARG A CA 1
ATOM 2289 C C . ARG A 1 297 ? 11.864 -15.743 23.522 1.00 17.26 296 ARG A C 1
ATOM 2290 O O . ARG A 1 297 ? 12.642 -15.078 24.206 1.00 18.03 296 ARG A O 1
ATOM 2298 N N . ASP A 1 298 ? 12.094 -17.020 23.212 1.00 18.30 297 ASP A N 1
ATOM 2299 C CA . ASP A 1 298 ? 13.243 -17.712 23.793 1.00 19.89 297 ASP A CA 1
ATOM 2300 C C . ASP A 1 298 ? 14.563 -17.105 23.340 1.00 19.22 297 ASP A C 1
ATOM 2301 O O . ASP A 1 298 ? 15.521 -17.032 24.121 1.00 17.95 297 ASP A O 1
ATOM 2306 N N . ASN A 1 299 ? 14.639 -16.654 22.090 1.00 18.22 298 ASN A N 1
ATOM 2307 C CA . ASN A 1 299 ? 15.919 -16.286 21.504 1.00 19.50 298 ASN A CA 1
ATOM 2308 C C . ASN A 1 299 ? 16.040 -14.830 21.079 1.00 18.62 298 ASN A C 1
ATOM 2309 O O . ASN A 1 299 ? 17.127 -14.422 20.656 1.00 20.94 298 ASN A O 1
ATOM 2314 N N . ASP A 1 300 ? 14.985 -14.028 21.187 1.00 16.02 299 ASP A N 1
ATOM 2315 C CA . ASP A 1 300 ? 14.934 -12.739 20.503 1.00 15.86 299 ASP A CA 1
ATOM 2316 C C . ASP A 1 300 ? 14.710 -11.591 21.477 1.00 14.49 299 ASP A C 1
ATOM 2317 O O . ASP A 1 300 ? 13.698 -11.561 22.183 1.00 15.02 299 ASP A O 1
ATOM 2322 N N . ARG A 1 301 ? 15.631 -10.629 21.469 1.00 14.24 300 ARG A N 1
ATOM 2323 C CA . ARG A 1 301 ? 15.397 -9.339 22.101 1.00 13.57 300 ARG A CA 1
ATOM 2324 C C . ARG A 1 301 ? 14.367 -8.540 21.307 1.00 13.40 300 ARG A C 1
ATOM 2325 O O . ARG A 1 301 ? 14.303 -8.616 20.075 1.00 13.89 300 ARG A O 1
ATOM 2333 N N . PHE A 1 302 ? 13.550 -7.764 22.024 1.00 13.48 301 PHE A N 1
ATOM 2334 C CA . PHE A 1 302 ? 12.595 -6.859 21.399 1.00 13.63 301 PHE A CA 1
ATOM 2335 C C . PHE A 1 302 ? 13.173 -5.454 21.301 1.00 13.37 301 PHE A C 1
ATOM 2336 O O . PHE A 1 302 ? 13.754 -4.942 22.265 1.00 14.18 301 PHE A O 1
ATOM 2344 N N . TRP A 1 303 ? 12.962 -4.820 20.144 1.00 13.08 302 TRP A N 1
ATOM 2345 C CA . TRP A 1 303 ? 13.463 -3.480 19.870 1.00 14.39 302 TRP A CA 1
ATOM 2346 C C . TRP A 1 303 ? 12.382 -2.422 19.740 1.00 13.84 302 TRP A C 1
ATOM 2347 O O . TRP A 1 303 ? 12.688 -1.233 19.881 1.00 15.86 302 TRP A O 1
ATOM 2358 N N . PHE A 1 304 ? 11.138 -2.811 19.480 1.00 14.04 303 PHE A N 1
ATOM 2359 C CA . PHE A 1 304 ? 10.123 -1.818 19.166 1.00 13.66 303 PHE A CA 1
ATOM 2360 C C . PHE A 1 304 ? 8.756 -2.467 19.282 1.00 13.16 303 PHE A C 1
ATOM 2361 O O . PHE A 1 304 ? 8.598 -3.659 19.003 1.00 13.77 303 PHE A O 1
ATOM 2369 N N . ILE A 1 305 ? 7.778 -1.674 19.707 1.00 12.57 304 ILE A N 1
ATOM 2370 C CA . ILE A 1 305 ? 6.380 -2.077 19.693 1.00 13.09 304 ILE A CA 1
ATOM 2371 C C . ILE A 1 305 ? 5.558 -0.878 19.256 1.00 12.87 304 ILE A C 1
ATOM 2372 O O . ILE A 1 305 ? 5.922 0.271 19.521 1.00 13.42 304 ILE A O 1
ATOM 2377 N N . THR A 1 306 ? 4.444 -1.154 18.578 1.00 12.87 305 THR A N 1
ATOM 2378 C CA . THR A 1 306 ? 3.526 -0.116 18.139 1.00 13.05 305 THR A CA 1
ATOM 2379 C C . THR A 1 306 ? 2.104 -0.654 18.234 1.00 12.88 305 THR A C 1
ATOM 2380 O O . THR A 1 306 ? 1.866 -1.865 18.218 1.00 13.18 305 THR A O 1
ATOM 2384 N N . VAL A 1 307 ? 1.157 0.262 18.360 1.00 13.89 306 VAL A N 1
ATOM 2385 C CA . VAL A 1 307 ? -0.257 -0.082 18.381 1.00 15.41 306 VAL A CA 1
ATOM 2386 C C . VAL A 1 307 ? -0.928 0.630 17.218 1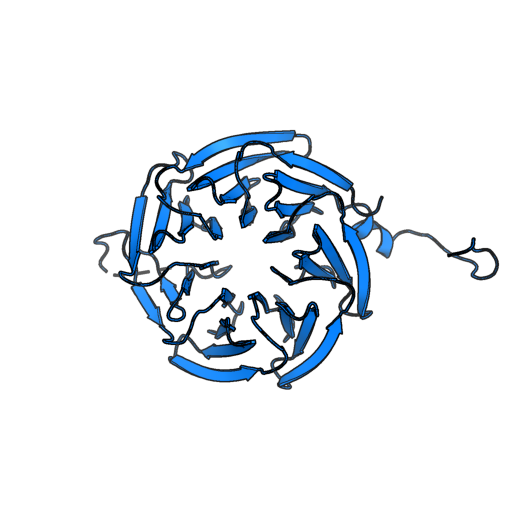.00 15.30 306 VAL A C 1
ATOM 2387 O O . VAL A 1 307 ? -0.598 1.780 16.905 1.00 15.91 306 VAL A O 1
ATOM 2391 N N . HIS A 1 308 ? -1.837 -0.067 16.558 1.00 16.36 307 HIS A N 1
ATOM 2392 C CA . HIS A 1 308 ? -2.661 0.566 15.548 1.00 17.48 307 HIS A CA 1
ATOM 2393 C C . HIS A 1 308 ? -3.464 1.673 16.227 1.00 19.61 307 HIS A C 1
ATOM 2394 O O . HIS A 1 308 ? -3.927 1.504 17.364 1.00 20.86 307 HIS A O 1
ATOM 2401 N N . PRO A 1 309 ? -3.638 2.818 15.581 1.00 22.00 308 PRO A N 1
ATOM 2402 C CA . PRO A 1 309 ? -4.299 3.937 16.269 1.00 23.03 308 PRO A CA 1
ATOM 2403 C C . PRO A 1 309 ? -5.761 3.674 16.564 1.00 23.19 308 PRO A C 1
ATOM 2404 O O . PRO A 1 309 ? -6.303 4.205 17.546 1.00 23.23 308 PRO A O 1
ATOM 2408 N N . LYS A 1 310 ? -6.420 2.885 15.738 1.00 23.02 309 LYS A N 1
ATOM 2409 C CA . LYS A 1 310 ? -7.844 2.678 15.908 1.00 21.89 309 LYS A CA 1
ATOM 2410 C C . LYS A 1 310 ? -8.188 1.236 16.206 1.00 23.50 309 LYS A C 1
ATOM 2411 O O . LYS A 1 310 ? -9.052 0.971 17.044 1.00 26.35 309 LYS A O 1
ATOM 2417 N N . LEU A 1 311 ? -7.548 0.294 15.528 1.00 23.46 310 LEU A N 1
ATOM 2418 C CA . LEU A 1 311 ? -7.789 -1.100 15.820 1.00 24.54 310 LEU A CA 1
ATOM 2419 C C . LEU A 1 311 ? -6.937 -1.488 17.012 1.00 26.63 310 LEU A C 1
ATOM 2420 O O . LEU A 1 311 ? -5.873 -0.915 17.266 1.00 27.83 310 LEU A O 1
ATOM 2425 N N . ASN A 1 312 ? -7.437 -2.439 17.775 1.00 27.54 311 ASN A N 1
ATOM 2426 C CA . ASN A 1 312 ? -6.688 -2.927 18.917 1.00 26.13 311 ASN A CA 1
ATOM 2427 C C . ASN A 1 312 ? -5.769 -4.048 18.429 1.00 24.88 311 ASN A C 1
ATOM 2428 O O . ASN A 1 312 ? -5.983 -5.235 18.648 1.00 26.01 311 ASN A O 1
ATOM 2433 N N . LEU A 1 313 ? -4.739 -3.615 17.701 1.00 20.86 312 LEU A N 1
ATOM 2434 C CA . LEU A 1 313 ? -3.787 -4.473 17.011 1.00 18.53 312 LEU A CA 1
ATOM 2435 C C . LEU A 1 313 ? -2.398 -3.932 17.304 1.00 16.06 312 LEU A C 1
ATOM 2436 O O . LEU A 1 313 ? -2.193 -2.713 17.315 1.00 16.77 312 LEU A O 1
ATOM 2441 N N . PHE A 1 314 ? -1.449 -4.836 17.541 1.00 14.25 313 PHE A N 1
ATOM 2442 C CA . PHE A 1 314 ? -0.107 -4.472 17.965 1.00 14.73 313 PHE A CA 1
ATOM 2443 C C . PHE A 1 314 ? 0.916 -5.117 17.048 1.00 14.00 313 PHE A C 1
ATOM 2444 O O . PHE A 1 314 ? 0.656 -6.155 16.435 1.00 14.63 313 PHE A O 1
ATOM 2452 N N . ALA A 1 315 ? 2.088 -4.495 16.957 1.00 13.28 314 ALA A N 1
ATOM 2453 C CA . ALA A 1 315 ? 3.196 -5.091 16.232 1.00 13.36 314 ALA A CA 1
ATOM 2454 C C . ALA A 1 315 ? 4.470 -4.897 17.033 1.00 13.33 314 ALA A C 1
ATOM 2455 O O . ALA A 1 315 ? 4.633 -3.897 17.738 1.00 14.45 314 ALA A O 1
ATOM 2457 N N . ALA A 1 316 ? 5.374 -5.868 16.915 1.00 13.46 315 ALA A N 1
ATOM 2458 C CA . ALA A 1 316 ? 6.648 -5.824 17.616 1.00 13.51 315 ALA A CA 1
ATOM 2459 C C . ALA A 1 316 ? 7.775 -6.234 16.675 1.00 14.09 315 ALA A C 1
ATOM 2460 O O . ALA A 1 316 ? 7.614 -7.140 15.851 1.00 16.68 315 ALA A O 1
ATOM 2462 N N . ALA A 1 317 ? 8.920 -5.567 16.809 1.00 14.32 316 ALA A N 1
ATOM 2463 C CA . ALA A 1 317 ? 10.126 -5.874 16.051 1.00 14.17 316 ALA A CA 1
ATOM 2464 C C . ALA A 1 317 ? 11.148 -6.495 16.991 1.00 13.09 316 ALA A C 1
ATOM 2465 O O . ALA A 1 317 ? 11.343 -6.008 18.110 1.00 13.75 316 ALA A O 1
ATOM 2467 N N . HIS A 1 318 ? 11.789 -7.576 16.545 1.00 13.43 317 HIS A N 1
ATOM 2468 C CA . HIS A 1 318 ? 12.728 -8.303 17.387 1.00 13.84 317 HIS A CA 1
ATOM 2469 C C . HIS A 1 318 ? 13.883 -8.833 16.541 1.00 14.13 317 HIS A C 1
ATOM 2470 O O . HIS A 1 318 ? 13.943 -8.621 15.323 1.00 15.88 317 HIS A O 1
ATOM 2477 N N . ASP A 1 319 ? 14.798 -9.556 17.204 1.00 14.67 318 ASP A N 1
ATOM 2478 C CA . ASP A 1 319 ? 16.015 -10.047 16.561 1.00 16.08 318 ASP A CA 1
ATOM 2479 C C . ASP A 1 319 ? 15.754 -10.967 15.369 1.00 17.72 318 ASP A C 1
ATOM 2480 O O . ASP A 1 319 ? 16.658 -11.144 14.543 1.00 18.79 318 ASP A O 1
ATOM 2485 N N . SER A 1 320 ? 14.567 -11.580 15.263 1.00 16.98 319 SER A N 1
ATOM 2486 C CA . SER A 1 320 ? 14.294 -12.523 14.177 1.00 18.05 319 SER A CA 1
ATOM 2487 C C . SER A 1 320 ? 13.101 -12.133 13.320 1.00 17.96 319 SER A C 1
ATOM 2488 O O . SER A 1 320 ? 12.545 -12.989 12.621 1.00 18.94 319 SER A O 1
ATOM 2491 N N . GLY A 1 321 ? 12.696 -10.869 13.346 1.00 16.76 320 GLY A N 1
ATOM 2492 C CA . GLY A 1 321 ? 11.623 -10.429 12.481 1.00 16.78 320 GLY A CA 1
ATOM 2493 C C . GLY A 1 321 ? 10.582 -9.609 13.215 1.00 15.73 320 GLY A C 1
ATOM 2494 O O . GLY A 1 321 ? 10.896 -8.886 14.173 1.00 15.61 320 GLY A O 1
ATOM 2495 N N . VAL A 1 322 ? 9.331 -9.715 12.760 1.00 15.72 321 VAL A N 1
ATOM 2496 C CA A VAL A 1 322 ? 8.246 -8.907 13.294 0.46 15.90 321 VAL A CA 1
ATOM 2497 C CA B VAL A 1 322 ? 8.227 -8.889 13.235 0.54 16.31 321 VAL A CA 1
ATOM 2498 C C . VAL A 1 322 ? 7.018 -9.782 13.505 1.00 15.51 321 VAL A C 1
ATOM 2499 O O . VAL A 1 322 ? 6.835 -10.812 12.851 1.00 16.95 321 VAL A O 1
ATOM 2506 N N . MET A 1 323 ? 6.194 -9.368 14.465 1.00 16.72 322 MET A N 1
ATOM 2507 C CA A MET A 1 323 ? 4.939 -10.043 14.734 0.78 17.17 322 MET A CA 1
ATOM 2508 C CA B MET A 1 323 ? 4.947 -10.041 14.815 0.22 17.80 322 MET A CA 1
ATOM 2509 C C . MET A 1 323 ? 3.826 -9.014 14.835 1.00 15.96 322 MET A C 1
ATOM 2510 O O . MET A 1 323 ? 4.028 -7.887 15.291 1.00 16.96 322 MET A O 1
ATOM 2519 N N . VAL A 1 324 ? 2.640 -9.412 14.378 1.00 14.69 323 VAL A N 1
ATOM 2520 C CA . VAL A 1 324 ? 1.427 -8.612 14.502 1.00 14.77 323 VAL A CA 1
ATOM 2521 C C . VAL A 1 324 ? 0.430 -9.437 15.301 1.00 14.38 323 VAL A C 1
ATOM 2522 O O . VAL A 1 324 ? 0.209 -10.612 14.986 1.00 15.17 323 VAL A O 1
ATOM 2526 N N . PHE A 1 325 ? -0.171 -8.836 16.329 1.00 14.45 324 PHE A N 1
ATOM 2527 C CA . PHE A 1 325 ? -1.008 -9.630 17.223 1.00 14.09 324 PHE A CA 1
ATOM 2528 C C . PHE A 1 325 ? -2.116 -8.791 17.841 1.00 14.53 324 PHE A C 1
ATOM 2529 O O . PHE A 1 325 ? -2.012 -7.568 17.962 1.00 14.50 324 PHE A O 1
ATOM 2537 N N . LYS A 1 326 ? -3.177 -9.476 18.252 1.00 16.05 325 LYS A N 1
ATOM 2538 C CA . LYS A 1 326 ? -4.186 -8.906 19.129 1.00 16.50 325 LYS A CA 1
ATOM 2539 C C . LYS A 1 326 ? -3.956 -9.393 20.554 1.00 16.15 325 LYS A C 1
ATOM 2540 O O . LYS A 1 326 ? -3.293 -10.404 20.792 1.00 17.38 325 LYS A O 1
ATOM 2546 N N . LEU A 1 327 ? -4.485 -8.634 21.507 1.00 16.57 326 LEU A N 1
ATOM 2547 C CA A LEU A 1 327 ? -4.386 -8.969 22.921 0.67 18.13 326 LEU A CA 1
ATOM 2548 C CA C LEU A 1 327 ? -4.382 -8.939 22.928 0.33 17.88 326 LEU A CA 1
ATOM 2549 C C . LEU A 1 327 ? -5.785 -9.202 23.456 1.00 18.50 326 LEU A C 1
ATOM 2550 O O . LEU A 1 327 ? -6.680 -8.377 23.256 1.00 21.73 326 LEU A O 1
ATOM 2559 N N . GLU A 1 328 ? -5.982 -10.338 24.123 1.00 16.17 327 GLU A N 1
ATOM 2560 C CA . GLU A 1 328 ? -7.287 -10.680 24.668 1.00 17.12 327 GLU A CA 1
ATOM 2561 C C . GLU A 1 328 ? -7.141 -11.045 26.137 1.00 14.83 327 GLU A C 1
ATOM 2562 O O . GLU A 1 328 ? -6.076 -11.478 26.583 1.00 15.02 327 GLU A O 1
ATOM 2565 N N . SER A 1 329 ? -8.223 -10.866 26.890 1.00 14.60 328 SER A N 1
ATOM 2566 C CA . SER A 1 329 ? -8.233 -11.334 28.270 1.00 14.76 328 SER A CA 1
ATOM 2567 C C . SER A 1 329 ? -8.002 -12.844 28.299 1.00 14.29 328 SER A C 1
ATOM 2568 O O . SER A 1 329 ? -8.519 -13.584 27.455 1.00 14.81 328 SER A O 1
ATOM 2571 N N . ALA A 1 330 ? -7.202 -13.307 29.259 1.00 13.46 329 ALA A N 1
ATOM 2572 C CA . ALA A 1 330 ? -6.897 -14.735 29.331 1.00 14.32 329 ALA A CA 1
ATOM 2573 C C . ALA A 1 330 ? -8.166 -15.559 29.522 1.00 14.08 329 ALA A C 1
ATOM 2574 O O . ALA A 1 330 ? -9.071 -15.179 30.270 1.00 14.21 329 ALA A O 1
ATOM 2576 N N . TRP A 1 331 ? -8.224 -16.702 28.839 1.00 15.23 330 TRP A N 1
ATOM 2577 C CA . TRP A 1 331 ? -9.331 -17.647 28.971 1.00 16.49 330 TRP A CA 1
ATOM 2578 C C . TRP A 1 331 ? -10.653 -17.060 28.489 1.00 18.13 330 TRP A C 1
ATOM 2579 O O . TRP A 1 331 ? -11.722 -17.442 28.964 1.00 19.57 330 TRP A O 1
ATOM 2590 N N . SER A 1 332 ? -10.616 -16.118 27.554 1.00 21.00 331 SER A N 1
ATOM 2591 C CA . SER A 1 332 ? -11.857 -15.583 27.008 1.00 24.98 331 SER A CA 1
ATOM 2592 C C . SER A 1 332 ? -12.221 -16.177 25.654 1.00 30.68 331 SER A C 1
ATOM 2593 O O . SER A 1 332 ? -13.215 -15.751 25.054 1.00 32.88 331 SER A O 1
ATOM 2596 N N . HIS A 1 333 ? -11.458 -17.163 25.182 1.00 34.33 332 HIS A N 1
ATOM 2597 C CA . HIS A 1 333 ? -11.750 -17.903 23.949 1.00 38.58 332 HIS A CA 1
ATOM 2598 C C . HIS A 1 333 ? -11.986 -17.006 22.738 1.00 41.63 332 HIS A C 1
ATOM 2599 O O . HIS A 1 333 ? -11.419 -15.917 22.638 1.00 43.32 332 HIS A O 1
ATOM 2601 N N . GLU A 1 337 ? -12.042 -7.045 19.334 1.00 59.48 336 GLU A N 1
ATOM 2602 C CA . GLU A 1 337 ? -12.119 -5.596 19.182 1.00 59.90 336 GLU A CA 1
ATOM 2603 C C . GLU A 1 337 ? -11.054 -4.905 20.022 1.00 59.76 336 GLU A C 1
ATOM 2604 O O . GLU A 1 337 ? -10.980 -5.110 21.234 1.00 59.85 336 GLU A O 1
#

Radius of gyration: 19.26 Å; Cα contacts (8 Å, |Δi|>4): 995; chains: 1; bounding box: 37×64×47 Å

Sequence (321 aa):
MEMLTKFESSRSSRAKGVAFHPTQPWILTSLHNGRIQLWDYRMGTLLDRFDGHDGPVAGIAFHPTQPLFVSGGDDYKVNVWNYKSRKLLFSLCGHMMDYVRVCCTFHHEYPWILSCSDDQTIRIWNWQSRNCIAILTGHSHYVMCAAFHPSEDLIVSASLDQQTVRVWDISSGLRMKNAAPVSMSKEDQKAQTDAIVKFVLEEGGHDRGVNWCAFHPTLPLILSAGDDRLVKLWRMTASSKAWEVDTCRGHFNNVSSCCLFHPHQQELILSASEDKTIRVWDLNRRTTAVQTFRRDNDRFWFITVHPKLNLFAAAHDSGVVMMVFKLLESAWSHE

B-factor: mean 21.78, std 10.95, range [9.63, 117.75]

InterPro domains:
  IPR001680 WD40 repeat [PF00400] (14-39)
  IPR001680 WD40 repeat [PF00400] (44-81)
  IPR001680 WD40 repeat [PF00400] (86-123)
  IPR001680 WD40 repeat [PF00400] (128-165)
  IPR001680 WD40 repeat [PF00400] (206-239)
  IPR001680 WD40 repeat [PF00400] (249-284)
  IPR001680 WD40 repeat [PS50082] (7-48)
  IPR001680 WD40 repeat [PS50082] (49-90)
  IPR001680 WD40 repeat [PS50082] (91-132)
  IPR001680 WD40 repeat [PS50082] (133-167)
  IPR001680 WD40 repeat [PS50082] (208-249)
  IPR001680 WD40 repeat [PS50082] (252-293)
  IPR001680 WD40 repeat [SM00320] (4-39)
  IPR001680 WD40 repeat [SM00320] (42-81)
  IPR001680 WD40 repeat [SM00320] (84-123)
  IPR001680 WD40 repeat [SM00320] (126-165)
  IPR001680 WD40 repeat [SM00320] (201-240)
  IPR001680 WD40 repeat [SM00320] (245-284)
  IPR001680 WD40 repeat [SM00320] (287-325)
  IPR006692 COPA/B, second beta-propeller domain [PF04053] (347-589)

Foldseek 3Di:
DDWFFQAWDFAFFWADWEAQQPAQWIWTWGQQQKIWIANSNVGDTPDIARDDDGGKHAWYDQNPAQWMWIWFAVQWIWIARVVVRDRPDIQHDGPGTWQYWYAANPAQWIWIFFQSQWIWIARPVVSGTDDIHHDGDGGFQDKDAQNPAQWMWTFWQSQWIWIKHQVLVVVPPPDPDDDDPVPDDPDSNIDTDDIHRPGPGGWNEKEAQNPFQKMWTFWQSQKIWIKGDDPRDIDTDDIQDDGDGTWQYKYAQNPAQWIWTFFQSQWIWIAGNPPSHTDDIDGDPPKGWHYKDARPPDQKMKTTIRTTMIIIHDDDPPPPD

Solvent-accessible surface area: 14399 Å² total; per-residue (Å²): 31,73,48,68,66,107,19,94,6,150,28,64,70,0,38,2,2,9,18,11,38,116,79,28,42,0,0,0,0,6,82,97,4,23,0,22,9,35,22,12,184,152,38,65,86,76,44,70,9,100,15,26,91,31,25,0,14,3,15,15,16,16,53,114,82,34,15,0,0,0,0,0,62,33,96,66,0,0,1,10,29,26,153,55,67,123,67,69,29,44,5,92,26,10,137,49,23,0,54,15,1,38,19,6,90,130,45,38,16,0,2,0,0,0,10,23,72,17,0,33,0,4,30,37,117,61,127,84,45,54,14,88,4,85,44,9,82,72,75,0,32,2,2,24,24,12,49,91,90,31,10,0,0,0,0,0,37,30,68,16,0,36,0,6,38,1,52,29,13,63,59,74,102,99,50,115,117,110,139,63,139,98,116,85,192,114,153,119,52,23,95,58,74,27,64,17,112,29,4,102,138,8,0,14,41,2,13,21,9,56,116,83,50,11,0,0,0,0,0,51,13,118,26,0,11,5,8,112,9,63,88,97,126,28,96,74,55,51,16,1,163,40,7,142,60,40,0,12,0,0,15,6,3,22,94,75,110,19,0,0,0,0,0,35,9,76,4,0,34,1,4,34,16,90,104,46,73,77,58,58,47,28,179,64,118,122,9,76,1,48,30,5,24,27,5,74,150,94,13,5,2,0,0,0,2,27,38,0,2,9,0,0,44,19,49,72,51,235,66,142,202

Organism: Schizosaccharomyces pombe (strain 972 / ATCC 24843) (NCBI:txid284812)

Secondary structure (DSSP, 8-state):
-EEEEEEEEE-S-EEEEEE-SSSSEEEEEETTS-EEEEETTTTEEEEEE---SS-EEEEEE-SSSSEEEEEETT--EEEEETTTTEEEEEE----S-EEEEEE-SSSSEEEEEETTS-EEEEETTTTEEEEEE---SS-EEEEEE-SSSSEEEEEETTS-EEEEE-HHHHHTTT------GGGPPP---SEEEEEE---SS-EEEEEE-SSSSEEEEEETTS-EEEEEE-SS-EEEEEEE---SS-EEEEEE-SSSSEEEEEETTSEEEEEETTT--EEEEEE-SS--EEEEEE-SSSS-EEEEETTEEEEEEEE-TT---